Protein AF-A0A7K3TH47-F1 (afdb_monomer)

Structure (mmCIF, N/CA/C/O backbone):
data_AF-A0A7K3TH47-F1
#
_entry.id   AF-A0A7K3TH47-F1
#
loop_
_atom_site.group_PDB
_atom_site.id
_atom_site.type_symbol
_atom_site.label_atom_id
_atom_site.label_alt_id
_atom_site.label_comp_id
_atom_site.label_asym_id
_atom_site.label_entity_id
_atom_site.label_seq_id
_atom_site.pdbx_PDB_ins_code
_atom_site.Cartn_x
_atom_site.Cartn_y
_atom_site.Cartn_z
_atom_site.occupancy
_atom_site.B_iso_or_equiv
_atom_site.auth_seq_id
_atom_site.auth_comp_id
_atom_site.auth_asym_id
_atom_site.auth_atom_id
_atom_site.pdbx_PDB_model_num
ATOM 1 N N . MET A 1 1 ? -25.458 27.029 40.072 1.00 58.88 1 MET A N 1
ATOM 2 C CA . MET A 1 1 ? -24.894 27.698 38.871 1.00 58.88 1 MET A CA 1
ATOM 3 C C . MET A 1 1 ? -23.613 27.036 38.347 1.00 58.88 1 MET A C 1
ATOM 5 O O . MET A 1 1 ? -23.331 27.176 37.167 1.00 58.88 1 MET A O 1
ATOM 9 N N . ASN A 1 2 ? -22.856 26.289 39.167 1.00 59.25 2 ASN A N 1
ATOM 10 C CA . ASN A 1 2 ? -21.628 25.610 38.722 1.00 59.25 2 ASN A CA 1
ATOM 11 C C . ASN A 1 2 ? -21.894 24.290 37.951 1.00 59.25 2 ASN A C 1
ATOM 13 O O . ASN A 1 2 ? -21.156 23.951 37.027 1.00 59.25 2 ASN A O 1
ATOM 17 N N . ASP A 1 3 ? -22.991 23.586 38.259 1.00 60.75 3 ASP A N 1
ATOM 18 C CA . ASP A 1 3 ? -23.317 22.292 37.628 1.00 60.75 3 ASP A CA 1
ATOM 19 C C . ASP A 1 3 ? -23.895 22.418 36.211 1.00 60.75 3 ASP A C 1
ATOM 21 O O . ASP A 1 3 ? -23.586 21.613 35.330 1.00 60.75 3 ASP A O 1
ATOM 25 N N . THR A 1 4 ? -24.647 23.485 35.934 1.00 61.16 4 THR A N 1
ATOM 26 C CA . THR A 1 4 ? -25.167 23.777 34.588 1.00 61.16 4 THR A CA 1
ATOM 27 C C . THR A 1 4 ? -24.052 24.148 33.604 1.00 61.16 4 THR A C 1
ATOM 29 O O . THR A 1 4 ? -24.115 23.788 32.428 1.00 61.16 4 THR A O 1
ATOM 32 N N . ILE A 1 5 ? -22.981 24.795 34.080 1.00 63.03 5 ILE A N 1
ATOM 33 C CA . ILE A 1 5 ? -21.808 25.146 33.263 1.00 63.03 5 ILE A CA 1
ATOM 34 C C . ILE A 1 5 ? -20.956 23.903 32.954 1.00 63.03 5 ILE A C 1
ATOM 36 O O . ILE A 1 5 ? -20.474 23.759 31.827 1.00 63.03 5 ILE A O 1
ATOM 40 N N . LYS A 1 6 ? -20.801 22.976 33.913 1.00 65.56 6 LYS A N 1
ATOM 41 C CA . LYS A 1 6 ? -20.111 21.693 33.683 1.00 65.56 6 LYS A CA 1
ATOM 42 C C . LYS A 1 6 ? -20.850 20.823 32.666 1.00 65.56 6 LYS A C 1
ATOM 44 O O . LYS A 1 6 ? -20.218 20.339 31.727 1.00 65.56 6 LYS A O 1
ATOM 49 N N . SER A 1 7 ? -22.172 20.699 32.797 1.00 65.50 7 SER A N 1
ATOM 50 C CA . SER A 1 7 ? -22.998 19.898 31.882 1.00 65.50 7 SER A CA 1
ATOM 51 C C . SER A 1 7 ? -22.892 20.383 30.424 1.00 65.50 7 SER A C 1
ATOM 53 O O . SER A 1 7 ? -22.546 19.615 29.522 1.00 65.50 7 SER A O 1
ATOM 55 N N . GLY A 1 8 ? -23.006 21.697 30.188 1.00 69.50 8 GLY A N 1
ATOM 56 C CA . GLY A 1 8 ? -22.902 22.270 28.838 1.00 69.50 8 GLY A CA 1
ATOM 57 C C . GLY A 1 8 ? -21.507 22.193 28.191 1.00 69.50 8 GLY A C 1
ATOM 58 O O . GLY A 1 8 ? -21.373 22.386 26.975 1.00 69.50 8 GLY A O 1
ATOM 59 N N . LYS A 1 9 ? -20.445 21.936 28.969 1.00 71.38 9 LYS A N 1
ATOM 60 C CA . LYS A 1 9 ? -19.079 21.732 28.451 1.00 71.38 9 LYS A CA 1
ATOM 61 C C . LYS A 1 9 ? -18.863 20.276 28.021 1.00 71.38 9 LYS A C 1
ATOM 63 O O . LYS A 1 9 ? -18.251 20.038 26.980 1.00 71.38 9 LYS A O 1
ATOM 68 N N . ILE A 1 10 ? -19.434 19.327 28.765 1.00 71.50 10 ILE A N 1
ATOM 69 C CA . ILE A 1 10 ? -19.375 17.887 28.474 1.00 71.50 10 ILE A CA 1
ATOM 70 C C . ILE A 1 10 ? -20.185 17.556 27.211 1.00 71.50 10 ILE A C 1
ATOM 72 O O . ILE A 1 10 ? -19.671 16.894 26.308 1.00 71.50 10 ILE A O 1
ATOM 76 N N . GLU A 1 11 ? -21.395 18.104 27.068 1.00 75.19 11 GLU A N 1
ATOM 77 C CA . GLU A 1 11 ? -22.209 17.894 25.861 1.00 75.19 11 GLU A CA 1
ATOM 78 C C . GLU A 1 11 ? -21.563 18.457 24.589 1.00 75.19 11 GLU A C 1
ATOM 80 O O . GLU A 1 11 ? -21.652 17.853 23.516 1.00 75.19 11 GLU A O 1
ATOM 85 N N . ARG A 1 12 ? -20.889 19.612 24.688 1.00 75.81 12 ARG A N 1
ATOM 86 C CA . ARG A 1 12 ? -20.124 20.175 23.564 1.00 75.81 12 ARG A CA 1
ATOM 87 C C . ARG A 1 12 ? -18.942 19.286 23.185 1.00 75.81 12 ARG A C 1
ATOM 89 O O . ARG A 1 12 ? -18.717 19.069 21.995 1.00 75.81 12 ARG A O 1
ATOM 96 N N . GLY A 1 13 ? -18.236 18.734 24.174 1.00 76.12 13 GLY A N 1
ATOM 97 C CA . GLY A 1 13 ? -17.167 17.757 23.955 1.00 76.12 13 GLY A CA 1
ATOM 98 C C . GLY A 1 13 ? -17.658 16.521 23.198 1.00 76.12 13 GLY A C 1
ATOM 99 O O . GLY A 1 13 ? -17.094 16.172 22.160 1.00 76.12 13 GLY A O 1
ATOM 100 N N . LYS A 1 14 ? -18.772 15.924 23.643 1.00 78.25 14 LYS A N 1
ATOM 101 C CA . LYS A 1 14 ? -19.379 14.742 23.005 1.00 78.25 14 LYS A CA 1
ATOM 102 C C . LYS A 1 14 ? -19.803 15.015 21.556 1.00 78.25 14 LYS A C 1
ATOM 104 O O . LYS A 1 14 ? -19.531 14.208 20.664 1.00 78.25 14 LYS A O 1
ATOM 109 N N . ARG A 1 15 ? -20.395 16.187 21.288 1.00 79.50 15 ARG A N 1
ATOM 110 C CA . ARG A 1 15 ? -20.789 16.610 19.929 1.00 79.50 15 ARG A CA 1
ATOM 111 C C . ARG A 1 15 ? -19.588 16.761 18.996 1.00 79.50 15 ARG A C 1
ATOM 113 O O . ARG A 1 15 ? -19.633 16.290 17.861 1.00 79.50 15 ARG A O 1
ATOM 120 N N . ASN A 1 16 ? -18.517 17.394 19.472 1.00 83.88 16 ASN A N 1
ATOM 121 C CA . ASN A 1 16 ? -17.301 17.586 18.683 1.00 83.88 16 ASN A CA 1
ATOM 122 C C . ASN A 1 16 ? -16.611 16.252 18.379 1.00 83.88 16 ASN A C 1
ATOM 124 O O . ASN A 1 16 ? -16.193 16.027 17.246 1.00 83.88 16 ASN A O 1
ATOM 128 N N . PHE A 1 17 ? -16.557 15.345 19.355 1.00 80.38 17 PHE A N 1
ATOM 129 C CA . PHE A 1 17 ? -15.959 14.024 19.177 1.00 80.38 17 PHE A CA 1
ATOM 130 C C . PHE A 1 17 ? -16.756 13.150 18.195 1.00 80.38 17 PHE A C 1
ATOM 132 O O . PHE A 1 17 ? -16.174 12.510 17.324 1.00 80.38 17 PHE A O 1
ATOM 139 N N . THR A 1 18 ? -18.089 13.217 18.243 1.00 82.06 18 THR A N 1
ATOM 140 C CA . THR A 1 18 ? -18.967 12.532 17.276 1.00 82.06 18 THR A CA 1
ATOM 141 C C . THR A 1 18 ? -18.753 13.052 15.851 1.00 82.06 18 THR A C 1
ATOM 143 O O . THR A 1 18 ? -18.649 12.272 14.905 1.00 82.06 18 THR A O 1
ATOM 146 N N . ARG A 1 19 ? -18.617 14.377 15.681 1.00 83.38 19 ARG A N 1
ATOM 147 C CA . ARG A 1 19 ? -18.294 14.981 14.377 1.00 83.38 19 ARG A CA 1
ATOM 148 C C . ARG A 1 19 ? -16.931 14.529 13.862 1.00 83.38 19 ARG A C 1
ATOM 150 O O . ARG A 1 19 ? -16.823 14.154 12.699 1.00 83.38 19 ARG A O 1
ATOM 157 N N . LEU A 1 20 ? -15.913 14.531 14.724 1.00 84.31 20 LEU A N 1
ATOM 158 C CA . LEU A 1 20 ? -14.571 14.069 14.373 1.00 84.31 20 LEU A CA 1
ATOM 159 C C . LEU A 1 20 ? -14.593 12.598 13.930 1.00 84.31 20 LEU A C 1
ATOM 161 O O . LEU A 1 20 ? -14.034 12.258 12.890 1.00 84.31 20 LEU A O 1
ATOM 165 N N . ASN A 1 21 ? -15.299 11.742 14.670 1.00 83.81 21 ASN A N 1
ATOM 166 C CA . ASN A 1 21 ? -15.446 10.328 14.339 1.00 83.81 21 ASN A CA 1
ATOM 167 C C . ASN A 1 21 ? -16.158 10.120 12.989 1.00 83.81 21 ASN A C 1
ATOM 169 O O . ASN A 1 21 ? -15.728 9.301 12.176 1.00 83.81 21 ASN A O 1
ATOM 173 N N . GLY A 1 22 ? -17.193 10.918 12.707 1.00 80.62 22 GLY A N 1
ATOM 174 C CA . GLY A 1 22 ? -17.865 10.934 11.406 1.00 80.62 22 GLY A CA 1
ATOM 175 C C . GLY A 1 22 ? -16.928 11.317 10.255 1.00 80.62 22 GLY A C 1
ATOM 176 O O . GLY A 1 22 ? -16.931 10.654 9.219 1.00 80.62 22 GLY A O 1
ATOM 177 N N . ILE A 1 23 ? -16.077 12.330 10.445 1.00 85.94 23 ILE A N 1
ATOM 178 C CA . ILE A 1 23 ? -15.075 12.740 9.445 1.00 85.94 23 ILE A CA 1
ATOM 179 C C . ILE A 1 23 ? -14.069 11.611 9.194 1.00 85.94 23 ILE A C 1
ATOM 181 O O . ILE A 1 23 ? -13.818 11.263 8.042 1.00 85.94 23 ILE A O 1
ATOM 185 N N . VAL A 1 24 ? -13.531 10.994 10.252 1.00 84.38 24 VAL A N 1
ATOM 186 C CA . VAL A 1 24 ? -12.588 9.865 10.139 1.00 84.38 24 VAL A CA 1
ATOM 187 C C . VAL A 1 24 ? -13.232 8.678 9.416 1.00 84.38 24 VAL A C 1
ATOM 189 O O . VAL A 1 24 ? -12.597 8.024 8.583 1.00 84.38 24 VAL A O 1
ATOM 192 N N . HIS A 1 25 ? -14.508 8.407 9.689 1.00 82.62 25 HIS A N 1
ATOM 193 C CA . HIS A 1 25 ? -15.256 7.367 8.996 1.00 82.62 25 HIS A CA 1
ATOM 194 C C . HIS A 1 25 ? -15.350 7.637 7.487 1.00 82.62 25 HIS A C 1
ATOM 196 O O . HIS A 1 25 ? -14.971 6.777 6.695 1.00 82.62 25 HIS A O 1
ATOM 202 N N . TRP A 1 26 ? -15.781 8.831 7.076 1.00 85.81 26 TRP A N 1
ATOM 203 C CA . TRP A 1 26 ? -15.887 9.175 5.654 1.00 85.81 26 TRP A CA 1
ATOM 204 C C . TRP A 1 26 ? -14.531 9.224 4.950 1.00 85.81 26 TRP A C 1
ATOM 206 O O . TRP A 1 26 ? -14.394 8.688 3.850 1.00 85.81 26 TRP A O 1
ATOM 216 N N . ALA A 1 27 ? -13.511 9.788 5.601 1.00 83.06 27 ALA A N 1
ATOM 217 C CA . ALA A 1 27 ? -12.155 9.825 5.066 1.00 83.06 27 ALA A CA 1
ATOM 218 C C . ALA A 1 27 ? -11.610 8.410 4.817 1.00 83.06 27 ALA A C 1
ATOM 220 O O . ALA A 1 27 ? -11.083 8.130 3.743 1.00 83.06 27 ALA A O 1
ATOM 221 N N . SER A 1 28 ? -11.792 7.486 5.765 1.00 79.38 28 SER A N 1
ATOM 222 C CA . SER A 1 28 ? -11.334 6.099 5.599 1.00 79.38 28 SER A CA 1
ATOM 223 C C . SER A 1 28 ? -12.093 5.334 4.509 1.00 79.38 28 SER A C 1
ATOM 225 O O . SER A 1 28 ? -11.484 4.517 3.825 1.00 79.38 28 SER A O 1
ATOM 227 N N . VAL A 1 29 ? -13.385 5.612 4.283 1.00 80.94 29 VAL A N 1
ATOM 228 C CA . VAL A 1 29 ? -14.134 5.059 3.134 1.00 80.94 29 VAL A CA 1
ATOM 229 C C . VAL A 1 29 ? -13.544 5.547 1.812 1.00 80.94 29 VAL A C 1
ATOM 231 O O . VAL A 1 29 ? -13.318 4.742 0.910 1.00 80.94 29 VAL A O 1
ATOM 234 N N . LEU A 1 30 ? -13.288 6.852 1.708 1.00 83.69 30 LEU A N 1
ATOM 235 C CA . LEU A 1 30 ? -12.762 7.461 0.491 1.00 83.69 30 LEU A CA 1
ATOM 236 C C . LEU A 1 30 ? -11.355 6.942 0.171 1.00 83.69 30 LEU A C 1
ATOM 238 O O . LEU A 1 30 ? -11.105 6.522 -0.956 1.00 83.69 30 LEU A O 1
ATOM 242 N N . ILE A 1 31 ? -10.467 6.886 1.167 1.00 77.81 31 ILE A N 1
ATOM 243 C CA . ILE A 1 31 ? -9.107 6.357 0.989 1.00 77.81 31 ILE A CA 1
ATOM 244 C C . ILE A 1 31 ? -9.147 4.872 0.611 1.00 77.81 31 ILE A C 1
ATOM 246 O O . ILE A 1 31 ? -8.433 4.457 -0.296 1.00 77.81 31 ILE A O 1
ATOM 250 N N . GLU A 1 32 ? -10.004 4.068 1.245 1.00 82.12 32 GLU A N 1
ATOM 251 C CA . GLU A 1 32 ? -10.143 2.654 0.888 1.00 82.12 32 GLU A CA 1
ATOM 252 C C . GLU A 1 32 ? -10.597 2.467 -0.566 1.00 82.12 32 GLU A C 1
ATOM 254 O O . GLU A 1 32 ? -10.030 1.636 -1.275 1.00 82.12 32 GLU A O 1
ATOM 259 N N . ALA A 1 33 ? -11.579 3.248 -1.028 1.00 80.00 33 ALA A N 1
ATOM 260 C CA . ALA A 1 33 ? -12.038 3.200 -2.415 1.00 80.00 33 ALA A CA 1
ATOM 261 C C . ALA A 1 33 ? -10.911 3.562 -3.394 1.00 80.00 33 ALA A C 1
ATOM 263 O O . ALA A 1 33 ? -10.698 2.848 -4.373 1.00 80.00 33 ALA A O 1
ATOM 264 N N . VAL A 1 34 ? -10.141 4.614 -3.097 1.00 79.00 34 VAL A N 1
ATOM 265 C CA . VAL A 1 34 ? -8.974 5.015 -3.898 1.00 79.00 34 VAL A CA 1
ATOM 266 C C . VAL A 1 34 ? -7.920 3.904 -3.940 1.00 79.00 34 VAL A C 1
ATOM 268 O O . VAL A 1 34 ? -7.410 3.593 -5.017 1.00 79.00 34 VAL A O 1
ATOM 271 N N . CYS A 1 35 ? -7.632 3.245 -2.812 1.00 76.00 35 CYS A N 1
ATOM 272 C CA . CYS A 1 35 ? -6.698 2.116 -2.770 1.00 76.00 35 CYS A CA 1
ATOM 273 C C . CYS A 1 35 ? -7.170 0.934 -3.630 1.00 76.00 35 CYS A C 1
ATOM 275 O O . CYS A 1 35 ? -6.360 0.346 -4.344 1.00 76.00 35 CYS A O 1
ATOM 277 N N . TRP A 1 36 ? -8.465 0.597 -3.607 1.00 81.00 36 TRP A N 1
ATOM 278 C CA . TRP A 1 36 ? -9.015 -0.469 -4.452 1.00 81.00 36 TRP A CA 1
ATOM 279 C C . TRP A 1 36 ? -8.967 -0.125 -5.938 1.00 81.00 36 TRP A C 1
ATOM 281 O O . TRP A 1 36 ? -8.582 -0.974 -6.740 1.00 81.00 36 TRP A O 1
ATOM 291 N N . ILE A 1 37 ? -9.313 1.112 -6.303 1.00 79.94 37 ILE A N 1
ATOM 292 C CA . ILE A 1 37 ? -9.228 1.591 -7.688 1.00 79.94 37 ILE A CA 1
ATOM 293 C C . ILE A 1 37 ? -7.782 1.506 -8.178 1.00 79.94 37 ILE A C 1
ATOM 295 O O . ILE A 1 37 ? -7.526 0.944 -9.240 1.00 79.94 37 ILE A O 1
ATOM 299 N N . GLY A 1 38 ? -6.823 1.994 -7.389 1.00 71.56 38 GLY A N 1
ATOM 300 C CA . GLY A 1 38 ? -5.412 1.919 -7.755 1.00 71.56 38 GLY A CA 1
ATOM 301 C C . GLY A 1 38 ? -4.897 0.478 -7.855 1.00 71.56 38 GLY A C 1
ATOM 302 O O . GLY A 1 38 ? -4.205 0.152 -8.813 1.00 71.56 38 GLY A O 1
ATOM 303 N N . ALA A 1 39 ? -5.296 -0.418 -6.944 1.00 74.38 39 ALA A N 1
ATOM 304 C CA . ALA A 1 39 ? -4.946 -1.837 -7.034 1.00 74.38 39 ALA A CA 1
ATOM 305 C C . ALA A 1 39 ? -5.514 -2.497 -8.305 1.00 74.38 39 ALA A C 1
ATOM 307 O O . ALA A 1 39 ? -4.810 -3.263 -8.964 1.00 74.38 39 ALA A O 1
ATOM 308 N N . ALA A 1 40 ? -6.757 -2.174 -8.680 1.00 75.31 40 ALA A N 1
ATOM 309 C CA . ALA A 1 40 ? -7.376 -2.667 -9.908 1.00 75.31 40 ALA A CA 1
ATOM 310 C C . ALA A 1 40 ? -6.649 -2.150 -11.159 1.00 75.31 40 ALA A C 1
ATOM 312 O O . ALA A 1 40 ? -6.366 -2.933 -12.063 1.00 75.31 40 ALA A O 1
ATOM 313 N N . LEU A 1 41 ? -6.283 -0.864 -11.190 1.00 76.25 41 LEU A N 1
ATOM 314 C CA . LEU A 1 41 ? -5.500 -0.280 -12.282 1.00 76.25 41 LEU A CA 1
ATOM 315 C C . LEU A 1 41 ? -4.128 -0.957 -12.419 1.00 76.25 41 LEU A C 1
ATOM 317 O O . LEU A 1 41 ? -3.756 -1.352 -13.523 1.00 76.25 41 LEU A O 1
ATOM 321 N N . CYS A 1 42 ? -3.413 -1.176 -11.311 1.00 73.38 42 CYS A N 1
ATOM 322 C CA . CYS A 1 42 ? -2.145 -1.910 -11.320 1.00 73.38 42 CYS A CA 1
ATOM 323 C C . CYS A 1 42 ? -2.314 -3.364 -11.794 1.00 73.38 42 CYS A C 1
ATOM 325 O O . CYS A 1 42 ? -1.459 -3.872 -12.515 1.00 73.38 42 CYS A O 1
ATOM 327 N N . ALA A 1 43 ? -3.410 -4.038 -11.432 1.00 73.56 43 ALA A N 1
ATOM 328 C CA . ALA A 1 43 ? -3.688 -5.403 -11.881 1.00 73.56 43 ALA A CA 1
ATOM 329 C C . ALA A 1 43 ? -4.006 -5.475 -13.385 1.00 73.56 43 ALA A C 1
ATOM 331 O O . ALA A 1 43 ? -3.486 -6.348 -14.078 1.00 73.56 43 ALA A O 1
ATOM 332 N N . VAL A 1 44 ? -4.813 -4.542 -13.906 1.00 74.50 44 VAL A N 1
ATOM 333 C CA . VAL A 1 44 ? -5.086 -4.419 -15.351 1.00 74.50 44 VAL A CA 1
ATOM 334 C C . VAL A 1 44 ? -3.787 -4.185 -16.109 1.00 74.50 44 VAL A C 1
ATOM 336 O O . VAL A 1 44 ? -3.513 -4.842 -17.108 1.00 74.50 44 VAL A O 1
ATOM 339 N N . MET A 1 45 ? -2.951 -3.289 -15.602 1.00 68.50 45 MET A N 1
ATOM 340 C CA . MET A 1 45 ? -1.653 -2.994 -16.184 1.00 68.50 45 MET A CA 1
ATOM 341 C C . MET A 1 45 ? -0.713 -4.211 -16.161 1.00 68.50 45 MET A C 1
ATOM 343 O O . MET A 1 45 ? -0.077 -4.507 -17.171 1.00 68.50 45 MET A O 1
ATOM 347 N N . LEU A 1 46 ? -0.662 -4.964 -15.056 1.00 73.06 46 LEU A N 1
ATOM 348 C CA . LEU A 1 46 ? 0.086 -6.221 -14.983 1.00 73.06 46 LEU A CA 1
ATOM 349 C C . LEU A 1 46 ? -0.403 -7.219 -16.042 1.00 73.06 46 LEU A C 1
ATOM 351 O O . LEU A 1 46 ? 0.410 -7.827 -16.735 1.00 73.06 46 LEU A O 1
ATOM 355 N N . ALA A 1 47 ? -1.721 -7.345 -16.218 1.00 71.12 47 ALA A N 1
ATOM 356 C CA . ALA A 1 47 ? -2.298 -8.199 -17.250 1.00 71.12 47 ALA A CA 1
ATOM 357 C C . ALA A 1 47 ? -1.887 -7.747 -18.661 1.00 71.12 47 ALA A C 1
ATOM 359 O O . ALA A 1 47 ? -1.495 -8.587 -19.468 1.00 71.12 47 ALA A O 1
ATOM 360 N N . LEU A 1 48 ? -1.902 -6.439 -18.945 1.00 71.50 48 LEU A N 1
ATOM 361 C CA . LEU A 1 48 ? -1.447 -5.889 -20.227 1.00 71.50 48 LEU A CA 1
ATOM 362 C C . LEU A 1 48 ? 0.032 -6.195 -20.493 1.00 71.50 48 LEU A C 1
ATOM 364 O O . LEU A 1 48 ? 0.369 -6.598 -21.603 1.00 71.50 48 LEU A O 1
ATOM 368 N N . ILE A 1 49 ? 0.903 -6.070 -19.487 1.00 66.19 49 ILE A N 1
ATOM 369 C CA . ILE A 1 49 ? 2.334 -6.392 -19.616 1.00 66.19 49 ILE A CA 1
ATOM 370 C C . ILE A 1 49 ? 2.538 -7.881 -19.899 1.00 66.19 49 ILE A C 1
ATOM 372 O O . ILE A 1 49 ? 3.293 -8.235 -20.803 1.00 66.19 49 ILE A O 1
ATOM 376 N N . VAL A 1 50 ? 1.848 -8.760 -19.168 1.00 68.56 50 VAL A N 1
ATOM 377 C CA . VAL A 1 50 ? 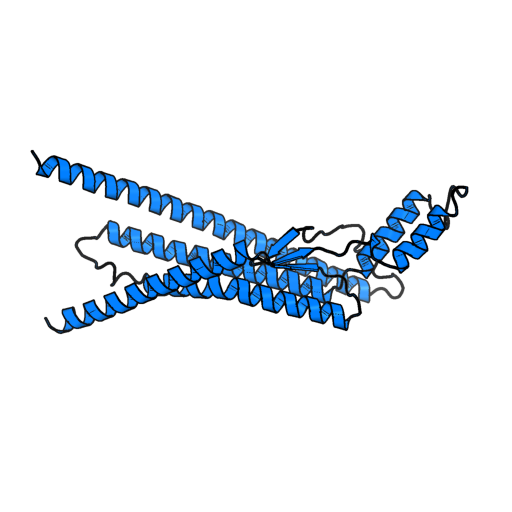1.936 -10.214 -19.376 1.00 68.56 50 VAL A CA 1
ATOM 378 C C . VAL A 1 50 ? 1.414 -10.603 -20.764 1.00 68.56 50 VAL A C 1
ATOM 380 O O . VAL A 1 50 ? 2.050 -11.396 -21.457 1.00 68.56 50 VAL A O 1
ATOM 383 N N . MET A 1 51 ? 0.298 -10.014 -21.207 1.00 68.19 51 MET A N 1
ATOM 384 C CA . MET A 1 51 ? -0.260 -10.250 -22.545 1.00 68.19 51 MET A CA 1
ATOM 385 C C . MET A 1 51 ? 0.674 -9.746 -23.654 1.00 68.19 51 MET A C 1
ATOM 387 O O . MET A 1 51 ? 0.876 -10.445 -24.646 1.00 68.19 51 MET A O 1
ATOM 391 N N . ALA A 1 52 ? 1.272 -8.564 -23.482 1.00 63.12 52 ALA A N 1
ATOM 392 C CA . ALA A 1 52 ? 2.215 -7.991 -24.439 1.00 63.12 52 ALA A CA 1
ATOM 393 C C . ALA A 1 52 ? 3.522 -8.800 -24.521 1.00 63.12 52 ALA A C 1
ATOM 395 O O . ALA A 1 52 ? 4.018 -9.049 -25.619 1.00 63.12 52 ALA A O 1
ATOM 396 N N . GLY A 1 53 ? 4.043 -9.279 -23.384 1.00 53.62 53 GLY A N 1
ATOM 397 C CA . GLY A 1 53 ? 5.199 -10.180 -23.340 1.00 53.62 53 GLY A CA 1
ATOM 398 C C . GLY A 1 53 ? 4.923 -11.524 -24.022 1.00 53.62 53 GLY A C 1
ATOM 399 O O . GLY A 1 53 ? 5.718 -11.977 -24.840 1.00 53.62 53 GLY A O 1
ATOM 400 N N . GLY A 1 54 ? 3.746 -12.112 -23.784 1.00 44.81 54 GLY A N 1
ATOM 401 C CA . GLY A 1 54 ? 3.318 -13.347 -24.453 1.00 44.81 54 GLY A CA 1
ATOM 402 C C . GLY A 1 54 ? 3.070 -13.200 -25.962 1.00 44.81 54 GLY A C 1
ATOM 403 O O . GLY A 1 54 ? 3.103 -14.194 -26.688 1.00 44.81 54 GLY A O 1
ATOM 404 N N . ALA A 1 55 ? 2.831 -11.981 -26.454 1.00 38.03 55 ALA A N 1
ATOM 405 C CA . ALA A 1 55 ? 2.740 -11.691 -27.884 1.00 38.03 55 ALA A CA 1
ATOM 406 C C . ALA A 1 55 ? 4.124 -11.534 -28.543 1.00 38.03 55 ALA A C 1
ATOM 408 O O . ALA A 1 55 ? 4.287 -11.921 -29.700 1.00 38.03 55 ALA A O 1
ATOM 409 N N . ALA A 1 56 ? 5.122 -11.024 -27.812 1.00 37.78 56 ALA A N 1
ATOM 410 C CA . ALA A 1 56 ? 6.487 -10.840 -28.308 1.00 37.78 56 ALA A CA 1
ATOM 411 C C . ALA A 1 56 ? 7.226 -12.174 -28.536 1.00 37.78 56 ALA A C 1
ATOM 413 O O . ALA A 1 56 ? 7.885 -12.332 -29.561 1.00 37.78 56 ALA A O 1
ATOM 414 N N . ASP A 1 57 ? 7.039 -13.169 -27.662 1.00 35.91 57 ASP A N 1
ATOM 415 C CA . ASP A 1 57 ? 7.645 -14.505 -27.828 1.00 35.91 57 ASP A CA 1
ATOM 416 C C . ASP A 1 57 ? 7.044 -15.320 -28.993 1.00 35.91 57 ASP A C 1
ATOM 418 O O . ASP A 1 57 ? 7.603 -16.336 -29.405 1.00 35.91 57 ASP A O 1
ATOM 422 N N . ARG A 1 58 ? 5.912 -14.884 -29.566 1.00 34.09 58 ARG A N 1
ATOM 423 C CA . ARG A 1 58 ? 5.238 -15.569 -30.685 1.00 34.09 58 ARG A CA 1
ATOM 424 C C . ARG A 1 58 ? 5.643 -15.057 -32.071 1.00 34.09 58 ARG A C 1
ATOM 426 O O . ARG A 1 58 ? 5.147 -15.586 -33.063 1.00 34.09 58 ARG A O 1
ATOM 433 N N . MET A 1 59 ? 6.536 -14.068 -32.167 1.00 32.09 59 MET A N 1
ATOM 434 C CA . MET A 1 59 ? 7.044 -13.553 -33.445 1.00 32.09 59 MET A CA 1
ATOM 435 C C . MET A 1 59 ? 8.568 -13.733 -33.541 1.00 32.09 59 MET A C 1
ATOM 437 O O . MET A 1 59 ? 9.318 -12.900 -33.025 1.00 32.09 59 MET A O 1
ATOM 441 N N . PRO A 1 60 ? 9.067 -14.789 -34.213 1.00 30.92 60 PRO A N 1
ATOM 442 C CA . PRO A 1 60 ? 10.499 -14.954 -34.423 1.00 30.92 60 PRO A CA 1
ATOM 443 C C . PRO A 1 60 ? 11.001 -13.832 -35.343 1.00 30.92 60 PRO A C 1
ATOM 445 O O . PRO A 1 60 ? 10.622 -13.757 -36.508 1.00 30.92 60 PRO A O 1
ATOM 448 N N . GLY A 1 61 ? 11.841 -12.939 -34.813 1.00 37.34 61 GLY A N 1
ATOM 449 C CA . GLY A 1 61 ? 12.547 -11.916 -35.598 1.00 37.34 61 GLY A CA 1
ATOM 450 C C . GLY A 1 61 ? 12.162 -10.458 -35.333 1.00 37.34 61 GLY A C 1
ATOM 451 O O . GLY A 1 61 ? 12.789 -9.567 -35.903 1.00 37.34 61 GLY A O 1
ATOM 452 N N . VAL A 1 62 ? 11.201 -10.174 -34.448 1.00 36.78 62 VAL A N 1
ATOM 453 C CA . VAL A 1 62 ? 10.886 -8.792 -34.048 1.00 36.78 62 VAL A CA 1
ATOM 454 C C . VAL A 1 62 ? 11.472 -8.548 -32.664 1.00 36.78 62 VAL A C 1
ATOM 456 O O . VAL A 1 62 ? 10.936 -8.999 -31.658 1.00 36.78 62 VAL A O 1
ATOM 459 N N . GLY A 1 63 ? 12.620 -7.870 -32.615 1.00 35.44 63 GLY A N 1
ATOM 460 C CA . GLY A 1 63 ? 13.280 -7.531 -31.357 1.00 35.44 63 GLY A CA 1
ATOM 461 C C . GLY A 1 63 ? 12.316 -6.859 -30.373 1.00 35.44 63 GLY A C 1
ATOM 462 O O . GLY A 1 63 ? 11.499 -6.024 -30.767 1.00 35.44 63 GLY A O 1
ATOM 463 N N . TYR A 1 64 ? 12.472 -7.196 -29.090 1.00 36.44 64 TYR A N 1
ATOM 464 C CA . TYR A 1 64 ? 11.713 -6.725 -27.919 1.00 36.44 64 TYR A CA 1
ATOM 465 C C . TYR A 1 64 ? 11.464 -5.195 -27.833 1.00 36.44 64 TYR A C 1
ATOM 467 O O . TYR A 1 64 ? 10.704 -4.745 -26.981 1.00 36.44 64 TYR A O 1
ATOM 475 N N . GLY A 1 65 ? 12.079 -4.376 -28.693 1.00 33.72 65 GLY A N 1
ATOM 476 C CA . GLY A 1 65 ? 12.047 -2.914 -28.637 1.00 33.72 65 GLY A CA 1
ATOM 477 C C . GLY A 1 65 ? 10.935 -2.202 -29.418 1.00 33.72 65 GLY A C 1
ATOM 478 O O . GLY A 1 65 ? 10.758 -1.010 -29.196 1.00 33.72 65 GLY A O 1
ATOM 479 N N . ARG A 1 66 ? 10.183 -2.850 -30.327 1.00 31.05 66 ARG A N 1
ATOM 480 C CA . ARG A 1 66 ? 9.299 -2.089 -31.249 1.00 31.05 66 ARG A CA 1
ATOM 481 C C . ARG A 1 66 ? 7.855 -1.883 -30.772 1.00 31.05 66 ARG A C 1
ATOM 483 O O . ARG A 1 66 ? 7.254 -0.881 -31.137 1.00 31.05 66 ARG A O 1
ATOM 490 N N . ALA A 1 67 ? 7.301 -2.780 -29.955 1.00 33.00 67 ALA A N 1
ATOM 491 C CA . ALA A 1 67 ? 5.903 -2.674 -29.502 1.00 33.00 67 ALA A CA 1
ATOM 492 C C . ALA A 1 67 ? 5.749 -2.168 -28.058 1.00 33.00 67 ALA A C 1
ATOM 494 O O . ALA A 1 67 ? 4.690 -1.665 -27.698 1.00 33.00 67 ALA A O 1
ATOM 495 N N . VAL A 1 68 ? 6.807 -2.245 -27.244 1.00 37.09 68 VAL A N 1
ATOM 496 C CA . VAL A 1 68 ? 6.794 -1.727 -25.863 1.00 37.09 68 VAL A CA 1
ATOM 497 C C . VAL A 1 68 ? 7.279 -0.266 -25.800 1.00 37.09 68 VAL A C 1
ATOM 499 O O . VAL A 1 68 ? 6.991 0.434 -24.841 1.00 37.09 68 VAL A O 1
ATOM 502 N N . GLY A 1 69 ? 7.959 0.228 -26.847 1.00 31.27 69 GLY A N 1
ATOM 503 C CA . GLY A 1 69 ? 8.569 1.567 -26.895 1.00 31.27 69 GLY A CA 1
ATOM 504 C C . GLY A 1 69 ? 7.638 2.738 -27.249 1.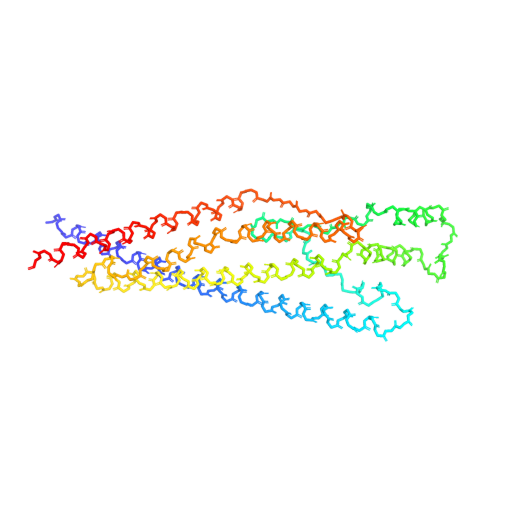00 31.27 69 GLY A C 1
ATOM 505 O O . GLY A 1 69 ? 8.072 3.884 -27.184 1.00 31.27 69 GLY A O 1
ATOM 506 N N . ALA A 1 70 ? 6.374 2.491 -27.615 1.00 27.62 70 ALA A N 1
ATOM 507 C CA . ALA A 1 70 ? 5.405 3.560 -27.910 1.00 27.62 70 ALA A CA 1
ATOM 508 C C . ALA A 1 70 ? 4.521 3.936 -26.706 1.00 27.62 70 ALA A C 1
ATOM 510 O O . ALA A 1 70 ? 3.872 4.979 -26.713 1.00 27.62 70 ALA A O 1
ATOM 511 N N . GLY A 1 71 ? 4.514 3.105 -25.663 1.00 26.64 71 GLY A N 1
ATOM 512 C CA . GLY A 1 71 ? 3.988 3.461 -24.355 1.00 26.64 71 GLY A CA 1
ATOM 513 C C . GLY A 1 71 ? 5.164 3.617 -23.412 1.00 26.64 71 GLY A C 1
ATOM 514 O O . GLY A 1 71 ? 5.571 2.640 -22.794 1.00 26.64 71 GLY A O 1
ATOM 515 N N . SER A 1 72 ? 5.723 4.824 -23.310 1.00 28.25 72 SER A N 1
ATOM 516 C CA . SER A 1 72 ? 6.634 5.174 -22.222 1.00 28.25 72 SER A CA 1
ATOM 517 C C . SER A 1 72 ? 5.872 5.013 -20.906 1.00 28.25 72 SER A C 1
ATOM 519 O O . SER A 1 72 ? 5.180 5.922 -20.447 1.00 28.25 72 SER A O 1
ATOM 521 N N . PHE A 1 73 ? 5.916 3.812 -20.343 1.00 35.56 73 PHE A N 1
ATOM 522 C CA . PHE A 1 73 ? 5.300 3.510 -19.072 1.00 35.56 73 PHE A CA 1
ATOM 523 C C . PHE A 1 73 ? 6.319 3.823 -17.985 1.00 35.56 73 PHE A C 1
ATOM 525 O O . PHE A 1 73 ? 7.181 3.012 -17.648 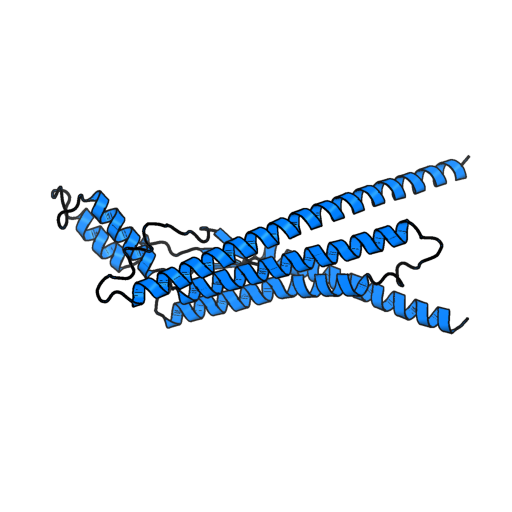1.00 35.56 73 PHE A O 1
ATOM 532 N N . SER A 1 74 ? 6.229 5.033 -17.446 1.00 31.05 74 SER A N 1
ATOM 533 C CA . SER A 1 74 ? 6.831 5.320 -16.160 1.00 31.05 74 SER A CA 1
ATOM 534 C C . SER A 1 74 ? 5.964 4.652 -15.087 1.00 31.05 74 SER A C 1
ATOM 536 O O . SER A 1 74 ? 4.895 5.160 -14.753 1.00 31.05 74 SER A O 1
ATOM 538 N N . VAL A 1 75 ? 6.449 3.566 -14.477 1.00 39.44 75 VAL A N 1
ATOM 539 C CA . VAL A 1 75 ? 6.460 3.581 -13.003 1.00 39.44 75 VAL A CA 1
ATOM 540 C C . VAL A 1 75 ? 7.192 4.879 -12.690 1.00 39.44 75 VAL A C 1
ATOM 542 O O . VAL A 1 75 ? 8.305 5.050 -13.193 1.00 39.44 75 VAL A O 1
ATOM 545 N N . GLY A 1 76 ? 6.513 5.851 -12.086 1.00 30.19 76 GLY A N 1
ATOM 546 C CA . GLY A 1 76 ? 6.983 7.228 -12.013 1.00 30.19 76 GLY A CA 1
ATOM 547 C C . GLY A 1 76 ? 8.458 7.276 -11.636 1.00 30.19 76 GLY A C 1
ATOM 548 O O . GLY A 1 76 ? 8.922 6.502 -10.796 1.00 30.19 76 GLY A O 1
ATOM 549 N N . VAL A 1 77 ? 9.203 8.182 -12.268 1.00 33.44 77 VAL A N 1
ATOM 550 C CA . VAL A 1 77 ? 10.498 8.644 -11.766 1.00 33.44 77 VAL A CA 1
ATOM 551 C C . VAL A 1 77 ? 10.223 9.212 -10.365 1.00 33.44 77 VAL A C 1
ATOM 553 O O . VAL A 1 77 ? 9.932 10.394 -10.230 1.00 33.44 77 VAL A O 1
ATOM 556 N N . GLY A 1 78 ? 10.168 8.352 -9.339 1.00 43.56 78 GLY A N 1
ATOM 557 C CA . GLY A 1 78 ? 9.692 8.720 -8.005 1.00 43.56 78 GLY A CA 1
ATOM 558 C C . GLY A 1 78 ? 8.509 7.944 -7.399 1.00 43.56 78 GLY A C 1
ATOM 559 O O . GLY A 1 78 ? 7.917 8.483 -6.468 1.00 43.56 78 GLY A O 1
ATOM 560 N N . ASP A 1 79 ? 8.142 6.730 -7.830 1.00 55.47 79 ASP A N 1
ATOM 561 C CA . ASP A 1 79 ? 7.050 6.007 -7.145 1.00 55.47 79 ASP A CA 1
ATOM 562 C C . ASP A 1 79 ? 7.517 5.412 -5.805 1.00 55.47 79 ASP A C 1
ATOM 564 O O . ASP A 1 79 ? 8.393 4.545 -5.753 1.00 55.47 79 ASP A O 1
ATOM 568 N N . THR A 1 80 ? 6.930 5.898 -4.704 1.00 57.12 80 THR A N 1
ATOM 569 C CA . THR A 1 80 ? 7.217 5.443 -3.337 1.00 57.12 80 THR A CA 1
ATOM 570 C C . THR A 1 80 ? 6.256 4.331 -2.910 1.00 57.12 80 THR A C 1
ATOM 572 O O . THR A 1 80 ? 5.069 4.573 -2.694 1.00 57.12 80 THR A O 1
ATOM 575 N N . VAL A 1 81 ? 6.774 3.121 -2.688 1.00 62.56 81 VAL A N 1
ATOM 576 C CA . VAL A 1 81 ? 6.024 1.967 -2.165 1.00 62.56 81 VAL A CA 1
ATOM 577 C C . VAL A 1 81 ? 6.514 1.636 -0.764 1.00 62.56 81 VAL A C 1
ATOM 579 O O . VAL A 1 81 ? 7.677 1.293 -0.573 1.00 62.56 81 VAL A O 1
ATOM 582 N N . GLY A 1 82 ? 5.655 1.775 0.249 1.00 59.28 82 GLY A N 1
ATOM 583 C CA . GLY A 1 82 ? 6.024 1.461 1.639 1.00 59.28 82 GLY A CA 1
ATOM 584 C C . GLY A 1 82 ? 7.245 2.236 2.161 1.00 59.28 82 GLY A C 1
ATOM 585 O O . GLY A 1 82 ? 7.933 1.755 3.056 1.00 59.28 82 GLY A O 1
ATOM 586 N N . GLY A 1 83 ? 7.526 3.412 1.587 1.00 59.41 83 GLY A N 1
ATOM 587 C CA . GLY A 1 83 ? 8.708 4.218 1.894 1.00 59.41 83 GLY A CA 1
ATOM 588 C C . GLY A 1 83 ? 9.950 3.896 1.059 1.00 59.41 83 GLY A C 1
ATOM 589 O O . GLY A 1 83 ? 11.017 4.398 1.381 1.00 59.41 83 GLY A O 1
ATOM 590 N N . PHE A 1 84 ? 9.849 3.105 -0.008 1.00 56.31 84 PHE A N 1
ATOM 591 C CA . PHE A 1 84 ? 10.938 2.874 -0.961 1.00 56.31 84 PHE A CA 1
ATOM 592 C C . PHE A 1 84 ? 10.601 3.519 -2.295 1.00 56.31 84 PHE A C 1
ATOM 594 O O . PHE A 1 84 ? 9.568 3.208 -2.878 1.00 56.31 84 PHE A O 1
ATOM 601 N N . THR A 1 85 ? 11.458 4.420 -2.763 1.00 62.59 85 THR A N 1
ATOM 602 C CA . THR A 1 85 ? 11.322 5.038 -4.080 1.00 62.59 85 THR A CA 1
ATOM 603 C C . THR A 1 85 ? 12.108 4.244 -5.105 1.00 62.59 85 THR A C 1
ATOM 605 O O . THR A 1 85 ? 13.301 3.995 -4.913 1.00 62.59 85 THR A O 1
ATOM 608 N N . PHE A 1 86 ? 11.446 3.894 -6.203 1.00 60.38 86 PHE A N 1
ATOM 609 C CA . PHE A 1 86 ? 12.069 3.232 -7.342 1.00 60.38 86 PHE A CA 1
ATOM 610 C C . PHE A 1 86 ? 12.254 4.240 -8.467 1.00 60.38 86 PHE A C 1
ATOM 612 O O . PHE A 1 86 ? 11.311 4.927 -8.858 1.00 60.38 86 PHE A O 1
ATOM 619 N N . ALA A 1 87 ? 13.475 4.333 -8.984 1.00 61.44 87 ALA A N 1
ATOM 620 C CA . ALA A 1 87 ? 13.759 5.098 -10.186 1.00 61.44 87 ALA A CA 1
ATOM 621 C C . ALA A 1 87 ? 14.257 4.157 -11.280 1.00 61.44 87 ALA A C 1
ATOM 623 O O . ALA A 1 87 ? 15.151 3.330 -11.059 1.00 61.44 87 ALA A O 1
ATOM 624 N N . LEU A 1 88 ? 13.663 4.307 -12.465 1.00 60.25 88 LEU A N 1
ATOM 625 C CA . LEU A 1 88 ? 14.213 3.729 -13.678 1.00 60.25 88 LEU A CA 1
ATOM 626 C C . LEU A 1 88 ? 15.610 4.316 -13.929 1.00 60.25 88 LEU A C 1
ATOM 628 O O . LEU A 1 88 ? 15.852 5.490 -13.629 1.00 60.25 88 LEU A O 1
ATOM 632 N N . PRO A 1 89 ? 16.527 3.512 -14.473 1.00 57.28 89 PRO A N 1
ATOM 633 C CA . PRO A 1 89 ? 17.842 3.997 -14.841 1.00 57.28 89 PRO A CA 1
ATOM 634 C C . PRO A 1 89 ? 17.814 5.107 -15.873 1.00 57.28 89 PRO A C 1
ATOM 636 O O . PRO A 1 89 ? 17.055 5.048 -16.838 1.00 57.28 89 PRO A O 1
ATOM 639 N N . ASP A 1 90 ? 18.726 6.061 -15.707 1.00 58.34 90 ASP A N 1
ATOM 640 C CA . ASP A 1 90 ? 19.017 7.039 -16.744 1.00 58.34 90 ASP A CA 1
ATOM 641 C C . ASP A 1 90 ? 19.593 6.312 -17.980 1.00 58.34 90 ASP A C 1
ATOM 643 O O . ASP A 1 90 ? 20.645 5.667 -17.868 1.00 58.34 90 ASP A O 1
ATOM 647 N N . PRO A 1 91 ? 18.945 6.392 -19.161 1.00 57.03 91 PRO A N 1
ATOM 648 C CA . PRO A 1 91 ? 19.466 5.794 -20.390 1.00 57.03 91 PRO A CA 1
ATOM 649 C C . PRO A 1 91 ? 20.851 6.341 -20.762 1.00 57.03 91 PRO A C 1
ATOM 651 O O . PRO A 1 91 ? 21.625 5.652 -21.424 1.00 57.03 91 PRO A O 1
ATOM 654 N N . SER A 1 92 ? 21.215 7.537 -20.283 1.00 58.03 92 SER A N 1
ATOM 655 C CA . SER A 1 92 ? 22.538 8.128 -20.497 1.00 58.03 92 SER A CA 1
ATOM 656 C C . SER A 1 92 ? 23.680 7.347 -19.830 1.00 58.03 92 SER A C 1
ATOM 658 O O . SER A 1 92 ? 24.843 7.554 -20.183 1.00 58.03 92 SER A O 1
ATOM 660 N N . ALA A 1 93 ? 23.386 6.456 -18.878 1.00 58.59 93 ALA A N 1
ATOM 661 C CA . ALA A 1 93 ? 24.372 5.611 -18.204 1.00 58.59 93 ALA A CA 1
ATOM 662 C C . ALA A 1 93 ? 24.718 4.330 -18.987 1.00 58.59 93 ALA A C 1
ATOM 664 O O . ALA A 1 93 ? 25.688 3.655 -18.642 1.00 58.59 93 ALA A O 1
ATOM 665 N N . ASP A 1 94 ? 23.967 3.996 -20.043 1.00 61.47 94 ASP A N 1
ATOM 666 C CA . ASP A 1 94 ? 24.225 2.818 -20.871 1.00 61.47 94 ASP A CA 1
ATOM 667 C C . ASP A 1 94 ? 25.430 3.060 -21.806 1.00 61.47 94 ASP A C 1
ATOM 669 O O . ASP A 1 94 ? 25.442 3.964 -22.646 1.00 61.47 94 ASP A O 1
ATOM 673 N N . ALA A 1 95 ? 26.474 2.238 -21.660 1.00 63.31 95 ALA A N 1
ATOM 674 C CA . ALA A 1 95 ? 27.691 2.313 -22.468 1.00 63.31 95 ALA A CA 1
ATOM 675 C C . ALA A 1 95 ? 27.417 2.096 -23.967 1.00 63.31 95 ALA A C 1
ATOM 677 O O . ALA A 1 95 ? 28.100 2.679 -24.811 1.00 63.31 95 ALA A O 1
ATOM 678 N N . GLN A 1 96 ? 26.403 1.294 -24.302 1.00 62.88 96 GLN A N 1
ATOM 679 C CA . GLN A 1 96 ? 26.010 1.030 -25.681 1.00 62.88 96 GLN A CA 1
ATOM 680 C C . GLN A 1 96 ? 25.170 2.177 -26.263 1.00 62.88 96 GLN A C 1
ATOM 682 O O . GLN A 1 96 ? 25.303 2.496 -27.442 1.00 62.88 96 GLN A O 1
ATOM 687 N N . TYR A 1 97 ? 24.370 2.852 -25.431 1.00 65.81 97 TYR A N 1
ATOM 688 C CA . TYR A 1 97 ? 23.711 4.108 -25.798 1.00 65.81 97 TYR A CA 1
ATOM 689 C C . TYR A 1 97 ? 24.745 5.203 -26.089 1.00 65.81 97 TYR A C 1
ATOM 691 O O . TYR A 1 97 ? 24.674 5.854 -27.128 1.00 65.81 97 TYR A O 1
ATOM 699 N N . ARG A 1 98 ? 25.763 5.359 -25.230 1.00 68.00 98 ARG A N 1
ATOM 700 C CA . ARG A 1 98 ? 26.839 6.351 -25.425 1.00 68.00 98 ARG A CA 1
ATOM 701 C C . ARG A 1 98 ? 27.650 6.114 -26.692 1.00 68.00 98 ARG A C 1
ATOM 703 O O . ARG A 1 98 ? 27.961 7.075 -27.387 1.00 68.00 98 ARG A 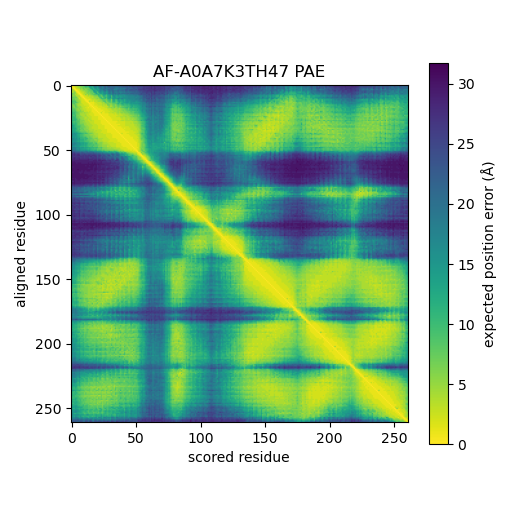O 1
ATOM 710 N N . SER A 1 99 ? 27.981 4.859 -26.999 1.00 68.19 99 SER A N 1
ATOM 711 C CA . SER A 1 99 ? 28.738 4.532 -28.211 1.00 68.19 99 SER A CA 1
ATOM 712 C C . SER A 1 99 ? 27.924 4.727 -29.489 1.00 68.19 99 SER A C 1
ATOM 714 O O . SER A 1 99 ? 28.490 5.065 -30.520 1.00 68.19 99 SER A O 1
ATOM 716 N N . GLN A 1 100 ? 26.601 4.558 -29.440 1.00 68.44 100 GLN A N 1
ATOM 717 C CA . GLN A 1 100 ? 25.729 4.854 -30.578 1.00 68.44 100 GLN A CA 1
ATOM 718 C C . GLN A 1 100 ? 25.456 6.354 -30.728 1.00 68.44 100 GLN A C 1
ATOM 720 O O . GLN A 1 100 ? 25.384 6.845 -31.852 1.00 68.44 100 GLN A O 1
ATOM 725 N N . LEU A 1 101 ? 25.341 7.088 -29.619 1.00 73.38 101 LEU A N 1
ATOM 726 C CA . LEU A 1 101 ? 25.142 8.536 -29.632 1.00 73.38 101 LEU A CA 1
ATOM 727 C C . LEU A 1 101 ? 26.384 9.272 -30.155 1.00 73.38 101 LEU A C 1
ATOM 729 O O . LEU A 1 101 ? 26.248 10.175 -30.975 1.00 73.38 101 LEU A O 1
ATOM 733 N N . SER A 1 102 ? 27.590 8.830 -29.779 1.00 73.25 102 SER A N 1
ATOM 734 C CA . SER A 1 102 ? 28.833 9.425 -30.286 1.00 73.25 102 SER A CA 1
ATOM 735 C C . SER A 1 102 ? 28.975 9.288 -31.806 1.00 73.25 102 SER A C 1
ATOM 737 O O . SER A 1 102 ? 29.462 10.206 -32.456 1.00 73.25 102 SER A O 1
ATOM 739 N N . VAL A 1 103 ? 28.489 8.194 -32.404 1.00 69.69 103 VAL A N 1
ATOM 740 C CA . VAL A 1 103 ? 28.468 8.011 -33.869 1.00 69.69 103 VAL A CA 1
ATOM 741 C C . VAL A 1 103 ? 27.562 9.040 -34.552 1.00 69.69 103 VAL A C 1
ATOM 743 O O . VAL A 1 103 ? 27.892 9.519 -35.636 1.00 69.69 103 VAL A O 1
ATOM 746 N N . VAL A 1 104 ? 26.446 9.406 -33.917 1.00 69.06 104 VAL A N 1
ATOM 747 C CA . VAL A 1 104 ? 25.540 10.450 -34.418 1.00 69.06 104 VAL A CA 1
ATOM 748 C C . VAL A 1 104 ? 26.183 11.830 -34.302 1.00 69.06 104 VAL A C 1
ATOM 750 O O . VAL A 1 104 ? 26.138 12.608 -35.249 1.00 69.06 104 VAL A O 1
ATOM 753 N N . ASP A 1 105 ? 26.822 12.121 -33.170 1.00 67.56 105 ASP A N 1
ATOM 754 C CA . ASP A 1 105 ? 27.444 13.426 -32.916 1.00 67.56 105 ASP A CA 1
ATOM 755 C C . ASP A 1 105 ? 28.691 13.669 -33.784 1.00 67.56 105 ASP A C 1
ATOM 757 O O . ASP A 1 105 ? 28.996 14.809 -34.134 1.00 67.56 105 ASP A O 1
ATOM 761 N N . CYS A 1 106 ? 29.388 12.605 -34.195 1.00 66.88 106 CYS A N 1
ATOM 762 C CA . CYS A 1 106 ? 30.531 12.679 -35.106 1.00 66.88 106 CYS A CA 1
ATOM 763 C C . CYS A 1 106 ? 30.148 12.746 -36.599 1.00 66.88 106 CYS A C 1
ATOM 765 O O . CYS A 1 106 ? 31.042 12.896 -37.432 1.00 66.88 106 CYS A O 1
ATOM 767 N N . SER A 1 107 ? 28.859 12.658 -36.959 1.00 61.31 107 SER A N 1
ATOM 768 C CA . SER A 1 107 ? 28.384 12.719 -38.353 1.00 61.31 107 SER A CA 1
ATOM 769 C C . SER A 1 107 ? 27.379 13.865 -38.589 1.00 61.31 107 SER A C 1
ATOM 771 O O . SER A 1 107 ? 26.224 13.625 -38.935 1.00 61.31 107 SER A O 1
ATOM 773 N N . PRO A 1 108 ? 27.791 15.139 -38.424 1.00 56.78 108 PRO A N 1
ATOM 774 C CA . PRO A 1 108 ? 26.890 16.292 -38.525 1.00 56.78 108 PRO A CA 1
ATOM 775 C C . PRO A 1 108 ? 26.456 16.642 -39.960 1.00 56.78 108 PRO A C 1
ATOM 777 O O . PRO A 1 108 ? 25.632 17.532 -40.140 1.00 56.78 108 PRO A O 1
ATOM 780 N N . THR A 1 109 ? 27.016 15.992 -40.985 1.00 56.00 109 THR A N 1
ATOM 781 C CA . THR A 1 109 ? 26.777 16.309 -42.407 1.00 56.00 109 THR A CA 1
ATOM 782 C C . THR A 1 109 ? 25.806 15.360 -43.110 1.00 56.00 109 THR A C 1
ATOM 784 O O . THR A 1 109 ? 25.502 15.571 -44.283 1.00 56.00 109 THR A O 1
ATOM 787 N N . ALA A 1 110 ? 25.319 14.319 -42.431 1.00 57.72 110 ALA A N 1
ATOM 788 C CA . ALA A 1 110 ? 24.368 13.376 -43.003 1.00 57.72 110 ALA A CA 1
ATOM 789 C C . ALA A 1 110 ? 22.943 13.710 -42.535 1.00 57.72 110 ALA A C 1
ATOM 791 O O . ALA A 1 110 ? 22.577 13.424 -41.397 1.00 57.72 110 ALA A O 1
ATOM 792 N N . ASP A 1 111 ? 22.112 14.253 -43.435 1.00 61.50 111 ASP A N 1
ATOM 793 C CA . ASP A 1 111 ? 20.677 14.493 -43.181 1.00 61.50 111 ASP A CA 1
ATOM 794 C C . ASP A 1 111 ? 19.928 13.208 -42.787 1.00 61.50 111 ASP A C 1
ATOM 796 O O . ASP A 1 111 ? 18.866 13.250 -42.159 1.00 61.50 111 ASP A O 1
ATOM 800 N N . THR A 1 112 ? 20.491 12.043 -43.132 1.00 63.84 112 THR A N 1
ATOM 801 C CA . THR A 1 112 ? 19.969 10.741 -42.729 1.00 63.84 112 THR A CA 1
ATOM 802 C C . THR A 1 112 ? 21.071 9.795 -42.255 1.00 63.84 112 THR A C 1
ATOM 804 O O . THR A 1 112 ? 22.108 9.641 -42.895 1.00 63.84 112 THR A O 1
ATOM 807 N N . ILE A 1 113 ? 20.820 9.110 -41.140 1.00 64.19 113 ILE A N 1
ATOM 808 C CA . ILE A 1 113 ? 21.640 8.024 -40.602 1.00 64.19 113 ILE A CA 1
ATOM 809 C C . ILE A 1 113 ? 20.822 6.742 -40.758 1.00 64.19 113 ILE A C 1
ATOM 811 O O . ILE A 1 113 ? 19.704 6.648 -40.252 1.00 64.19 113 ILE A O 1
ATOM 815 N N . ASN A 1 114 ? 21.350 5.758 -41.494 1.00 65.44 114 ASN A N 1
ATOM 816 C CA . ASN A 1 114 ? 20.639 4.512 -41.826 1.00 65.44 114 ASN A CA 1
ATOM 817 C C . ASN A 1 114 ? 19.251 4.741 -42.469 1.00 65.44 114 ASN A C 1
ATOM 819 O O . ASN A 1 114 ? 18.302 4.011 -42.190 1.00 65.44 114 ASN A O 1
ATOM 823 N N . GLY A 1 115 ? 19.120 5.775 -43.310 1.00 67.56 115 GLY A N 1
ATOM 824 C CA . GLY A 1 115 ? 17.866 6.103 -44.002 1.00 67.56 115 GLY A CA 1
ATOM 825 C C . GLY A 1 115 ? 16.796 6.772 -43.128 1.00 67.56 115 GLY A C 1
ATOM 826 O O . GLY A 1 115 ? 15.664 6.929 -43.577 1.00 67.56 115 GLY A O 1
ATOM 827 N N . MET A 1 116 ? 17.132 7.179 -41.900 1.00 70.56 116 MET A N 1
ATOM 828 C CA . MET A 1 116 ? 16.265 7.955 -41.006 1.00 70.56 116 MET A CA 1
ATOM 829 C C . MET A 1 116 ? 16.888 9.313 -40.693 1.00 70.56 116 MET A C 1
ATOM 831 O O . MET A 1 116 ? 18.105 9.416 -40.594 1.00 70.56 116 MET A O 1
ATOM 835 N N . ALA A 1 117 ? 16.065 10.343 -40.484 1.00 78.81 117 ALA A N 1
ATOM 836 C CA . ALA A 1 117 ? 16.540 11.636 -39.990 1.00 78.81 117 ALA A CA 1
ATOM 837 C C . ALA A 1 117 ? 17.320 11.462 -38.672 1.00 78.81 117 ALA A C 1
ATOM 839 O O . ALA A 1 117 ? 16.936 10.641 -37.834 1.00 78.81 117 ALA A O 1
ATOM 840 N N . ALA A 1 118 ? 18.389 12.235 -38.470 1.00 70.19 118 ALA A N 1
ATOM 841 C CA . ALA A 1 118 ? 19.253 12.116 -37.289 1.00 70.19 118 ALA A CA 1
ATOM 842 C C . ALA A 1 118 ? 18.469 12.189 -35.957 1.00 70.19 118 ALA A C 1
ATOM 844 O O . ALA A 1 118 ? 18.739 11.418 -35.033 1.00 70.19 118 ALA A O 1
ATOM 845 N N . ASP A 1 119 ? 17.428 13.024 -35.885 1.00 73.62 119 ASP A N 1
ATOM 846 C CA . ASP A 1 119 ? 16.545 13.136 -34.713 1.00 73.62 119 ASP A CA 1
ATOM 847 C C . ASP A 1 119 ? 15.668 11.890 -34.493 1.00 73.62 119 ASP A C 1
ATOM 849 O O . ASP A 1 119 ? 15.486 11.426 -33.361 1.00 73.62 119 ASP A O 1
ATOM 853 N N . ALA A 1 120 ? 15.166 11.286 -35.574 1.00 74.56 120 ALA A N 1
ATOM 854 C CA . ALA A 1 120 ? 14.420 10.027 -35.519 1.00 74.56 120 ALA A CA 1
ATOM 855 C C . ALA A 1 120 ? 15.326 8.857 -35.089 1.00 74.56 120 ALA A C 1
ATOM 857 O O . ALA A 1 120 ? 14.914 7.958 -34.357 1.00 74.56 120 ALA A O 1
ATOM 858 N N . TYR A 1 121 ? 16.597 8.888 -35.487 1.00 70.38 121 TYR A N 1
ATOM 859 C CA . TYR A 1 121 ? 17.575 7.883 -35.087 1.00 70.38 121 TYR A CA 1
ATOM 860 C C . TYR A 1 121 ? 17.988 8.027 -33.609 1.00 70.38 121 TYR A C 1
ATOM 862 O O . TYR A 1 121 ? 18.046 7.029 -32.889 1.00 70.38 121 TYR A O 1
ATOM 870 N N . ARG A 1 122 ? 18.172 9.261 -33.109 1.00 72.81 122 ARG A N 1
ATOM 871 C CA . ARG A 1 122 ? 18.409 9.541 -31.676 1.00 72.81 122 ARG A CA 1
ATOM 872 C C . ARG A 1 122 ? 17.258 9.057 -30.797 1.00 72.81 122 ARG A C 1
ATOM 874 O O . ARG A 1 122 ? 17.492 8.425 -29.767 1.00 72.81 122 ARG A O 1
ATOM 881 N N . THR A 1 123 ? 16.018 9.317 -31.209 1.00 72.81 123 THR A N 1
ATOM 882 C CA . THR A 1 123 ? 14.827 8.848 -30.482 1.00 72.81 123 THR A CA 1
ATOM 883 C C . THR A 1 123 ? 14.711 7.322 -30.498 1.00 72.81 123 THR A C 1
ATOM 885 O O . THR A 1 123 ? 14.449 6.731 -29.452 1.00 72.81 123 THR A O 1
ATOM 888 N N . MET A 1 124 ? 15.007 6.662 -31.623 1.00 71.31 124 MET A N 1
ATOM 889 C CA . MET A 1 124 ? 15.043 5.197 -31.706 1.00 71.31 124 MET A CA 1
ATOM 890 C C . MET A 1 124 ? 16.113 4.579 -30.789 1.00 71.31 124 MET A C 1
ATOM 892 O O . MET A 1 124 ? 15.824 3.624 -30.069 1.00 71.31 124 MET A O 1
ATOM 896 N N . ILE A 1 125 ? 17.344 5.105 -30.792 1.00 68.44 125 ILE A N 1
ATOM 897 C CA . ILE A 1 125 ? 18.432 4.608 -29.931 1.00 68.44 125 ILE A CA 1
ATOM 898 C C . ILE A 1 125 ? 18.067 4.774 -28.451 1.00 68.44 125 ILE A C 1
ATOM 900 O O . ILE A 1 125 ? 18.279 3.860 -27.653 1.00 68.44 125 ILE A O 1
ATOM 904 N N . ARG A 1 126 ? 17.450 5.903 -28.089 1.00 66.19 126 ARG A N 1
ATOM 905 C CA . ARG A 1 126 ? 16.956 6.145 -26.730 1.00 66.19 126 ARG A CA 1
ATOM 906 C C . ARG A 1 126 ? 15.887 5.132 -26.319 1.00 66.19 126 ARG A C 1
ATOM 908 O O . ARG A 1 126 ? 16.015 4.526 -25.260 1.00 66.19 126 ARG A O 1
ATOM 915 N N . GLN A 1 127 ? 14.906 4.868 -27.181 1.00 66.31 127 GLN A N 1
ATOM 916 C CA . GLN A 1 127 ? 13.883 3.846 -26.929 1.00 66.31 127 GLN A CA 1
ATOM 917 C C . GLN A 1 127 ? 14.478 2.435 -26.793 1.00 66.31 127 GLN A C 1
ATOM 919 O O . GLN A 1 127 ? 14.024 1.645 -25.968 1.00 66.31 127 GLN A O 1
ATOM 924 N N . GLN A 1 128 ? 15.515 2.102 -27.567 1.00 63.06 128 GLN A N 1
ATOM 925 C CA . GLN A 1 128 ? 16.198 0.811 -27.448 1.00 63.06 128 GLN A CA 1
ATOM 926 C C . GLN A 1 128 ? 16.997 0.681 -26.146 1.00 63.06 128 GLN A C 1
ATOM 928 O O . GLN A 1 128 ? 17.004 -0.401 -25.557 1.00 63.06 128 GLN A O 1
ATOM 933 N N . ALA A 1 129 ? 17.644 1.753 -25.686 1.00 59.25 129 ALA A N 1
ATOM 934 C CA . ALA A 1 129 ? 18.350 1.779 -24.405 1.00 59.25 129 ALA A CA 1
ATOM 935 C C . ALA A 1 129 ? 17.374 1.666 -23.221 1.00 59.25 129 ALA A C 1
ATOM 937 O O . ALA A 1 129 ? 17.602 0.884 -22.298 1.00 59.25 129 ALA A O 1
ATOM 938 N N . GLU A 1 130 ? 16.236 2.362 -23.286 1.00 62.16 130 GLU A N 1
ATOM 939 C CA . GLU A 1 130 ? 15.150 2.260 -22.301 1.00 62.16 130 GLU A CA 1
ATOM 940 C C . GLU A 1 130 ? 14.542 0.842 -22.263 1.00 62.16 130 GLU A C 1
ATOM 942 O O . GLU A 1 130 ? 14.332 0.277 -21.190 1.00 62.16 130 GLU A O 1
ATOM 947 N N . ALA A 1 131 ? 14.344 0.202 -23.420 1.00 57.47 131 ALA A N 1
ATOM 948 C CA . ALA A 1 131 ? 13.847 -1.174 -23.489 1.00 57.47 131 ALA A CA 1
ATOM 949 C C . ALA A 1 131 ? 14.866 -2.220 -22.991 1.00 57.47 131 ALA A C 1
ATOM 951 O O . ALA A 1 131 ? 14.474 -3.271 -22.481 1.00 57.47 131 ALA A O 1
ATOM 952 N N . ARG A 1 132 ? 16.175 -1.962 -23.131 1.00 56.66 132 ARG A N 1
ATOM 953 C CA . ARG A 1 132 ? 17.237 -2.859 -22.635 1.00 56.66 132 ARG A CA 1
ATOM 954 C C . ARG A 1 132 ? 17.464 -2.734 -21.136 1.00 56.66 132 ARG A C 1
ATOM 956 O O . ARG A 1 132 ? 17.805 -3.731 -20.500 1.00 56.66 132 ARG A O 1
ATOM 963 N N . SER A 1 133 ? 17.281 -1.542 -20.579 1.00 52.50 133 SER A N 1
ATOM 964 C CA . SER A 1 133 ? 17.499 -1.284 -19.156 1.00 52.50 133 SER A CA 1
ATOM 965 C C . SER A 1 133 ? 16.352 -1.801 -18.274 1.00 52.50 133 SER A C 1
ATOM 967 O O . SER A 1 133 ? 16.568 -2.113 -17.102 1.00 52.50 133 SER A O 1
ATOM 969 N N . ALA A 1 134 ? 15.158 -1.994 -18.842 1.00 57.84 134 ALA A N 1
ATOM 970 C CA . ALA A 1 134 ? 14.023 -2.620 -18.176 1.00 57.84 134 ALA A CA 1
ATOM 971 C C . ALA A 1 134 ? 14.202 -4.149 -18.038 1.00 57.84 134 ALA A C 1
ATOM 973 O O . ALA A 1 134 ? 14.111 -4.912 -19.005 1.00 57.84 134 ALA A O 1
ATOM 974 N N . ASN A 1 135 ? 14.428 -4.638 -16.815 1.00 66.06 135 ASN A N 1
ATOM 975 C CA . ASN A 1 135 ? 14.291 -6.062 -16.508 1.00 66.06 135 ASN A CA 1
ATOM 976 C C . ASN A 1 135 ? 12.799 -6.389 -16.273 1.00 66.06 135 ASN A C 1
ATOM 978 O O . ASN A 1 135 ? 12.250 -5.955 -15.255 1.00 66.06 135 ASN A O 1
ATOM 982 N N . PRO A 1 136 ? 12.132 -7.162 -17.156 1.00 68.19 136 PRO A N 1
ATOM 983 C CA . PRO A 1 136 ? 10.706 -7.452 -17.018 1.00 68.19 136 PRO A CA 1
ATOM 984 C C . PRO A 1 136 ? 10.396 -8.207 -15.721 1.00 68.19 136 PRO A C 1
ATOM 986 O O . PRO A 1 136 ? 9.356 -7.967 -15.115 1.00 68.19 136 PRO A O 1
ATOM 989 N N . ALA A 1 137 ? 11.312 -9.058 -15.243 1.00 68.12 137 ALA A N 1
ATOM 990 C CA . ALA A 1 137 ? 11.136 -9.774 -13.983 1.00 68.12 137 ALA A CA 1
ATOM 991 C C . ALA A 1 137 ? 11.128 -8.812 -12.786 1.00 68.12 137 ALA A C 1
ATOM 993 O O . ALA A 1 137 ? 10.235 -8.884 -11.944 1.00 68.12 137 ALA A O 1
ATOM 994 N N . ALA A 1 138 ? 12.072 -7.866 -12.739 1.00 68.00 138 ALA A N 1
ATOM 995 C CA . ALA A 1 138 ? 12.119 -6.859 -11.682 1.00 68.00 138 ALA A CA 1
ATOM 996 C C . ALA A 1 138 ? 10.880 -5.946 -11.722 1.00 68.00 138 ALA A C 1
ATOM 998 O O . ALA A 1 138 ? 10.253 -5.708 -10.691 1.00 68.00 138 ALA A O 1
ATOM 999 N N . LEU A 1 139 ? 10.456 -5.513 -12.913 1.00 71.31 139 LEU A N 1
ATOM 1000 C CA . LEU A 1 139 ? 9.242 -4.708 -13.076 1.00 71.31 139 LEU A CA 1
ATOM 1001 C C . LEU A 1 139 ? 7.988 -5.442 -12.588 1.00 71.31 139 LEU A C 1
ATOM 1003 O O . LEU A 1 139 ? 7.204 -4.867 -11.835 1.00 71.31 139 LEU A O 1
ATOM 1007 N N . LEU A 1 140 ? 7.821 -6.720 -12.942 1.00 74.69 140 LEU A N 1
ATOM 1008 C CA . LEU A 1 140 ? 6.705 -7.531 -12.450 1.00 74.69 140 LEU A CA 1
ATOM 1009 C C . LEU A 1 140 ? 6.721 -7.637 -10.923 1.00 74.69 140 LEU A C 1
ATOM 1011 O O . LEU A 1 140 ? 5.676 -7.460 -10.297 1.00 74.69 140 LEU A O 1
ATOM 1015 N N . THR A 1 141 ? 7.890 -7.854 -10.308 1.00 75.25 141 THR A N 1
ATOM 1016 C CA . THR A 1 141 ? 7.981 -7.901 -8.839 1.00 75.25 141 THR A CA 1
ATOM 1017 C C . THR A 1 141 ? 7.580 -6.585 -8.180 1.00 75.25 141 THR A C 1
ATOM 1019 O O . THR A 1 141 ? 6.864 -6.614 -7.181 1.00 75.25 141 THR A O 1
ATOM 1022 N N . LEU A 1 142 ? 7.955 -5.438 -8.755 1.00 74.81 142 LEU A N 1
ATOM 1023 C CA . LEU A 1 142 ? 7.581 -4.125 -8.227 1.00 74.81 142 LEU A CA 1
ATOM 1024 C C . LEU A 1 142 ? 6.083 -3.844 -8.372 1.00 74.81 142 LEU A C 1
ATOM 1026 O O . LEU A 1 142 ? 5.467 -3.333 -7.439 1.00 74.81 142 LEU A O 1
ATOM 1030 N N . ILE A 1 143 ? 5.470 -4.228 -9.495 1.00 75.50 143 ILE A N 1
ATOM 1031 C CA . ILE A 1 143 ? 4.023 -4.065 -9.701 1.00 75.50 143 ILE A CA 1
ATOM 1032 C C . ILE A 1 143 ? 3.238 -4.937 -8.715 1.00 75.50 143 ILE A C 1
ATOM 1034 O O . ILE A 1 143 ? 2.290 -4.464 -8.087 1.00 75.50 143 ILE A O 1
ATOM 1038 N N . VAL A 1 144 ? 3.645 -6.197 -8.530 1.00 81.00 144 VAL A N 1
ATOM 1039 C CA . VAL A 1 144 ? 3.018 -7.103 -7.552 1.00 81.00 144 VAL A CA 1
ATOM 1040 C C . VAL A 1 144 ? 3.168 -6.558 -6.132 1.00 81.00 144 VAL A C 1
ATOM 1042 O O . VAL A 1 144 ? 2.201 -6.551 -5.368 1.00 81.00 144 VAL A O 1
ATOM 1045 N N . LEU A 1 145 ? 4.353 -6.054 -5.788 1.00 81.69 145 LEU A N 1
ATOM 1046 C CA . LEU A 1 145 ? 4.614 -5.433 -4.495 1.00 81.69 145 LEU A CA 1
ATOM 1047 C C . LEU A 1 145 ? 3.724 -4.203 -4.265 1.00 81.69 145 LEU A C 1
ATOM 1049 O O . LEU A 1 145 ? 3.127 -4.069 -3.197 1.00 81.69 145 LEU A O 1
ATOM 1053 N N . GLN A 1 146 ? 3.567 -3.352 -5.281 1.00 79.50 146 GLN A N 1
ATOM 1054 C CA . GLN A 1 146 ? 2.704 -2.174 -5.215 1.00 79.50 146 GLN A CA 1
ATOM 1055 C C . GLN A 1 146 ? 1.235 -2.552 -4.996 1.00 79.50 146 GLN A C 1
ATOM 1057 O O . GLN A 1 146 ? 0.566 -1.967 -4.140 1.00 79.50 146 GLN A O 1
ATOM 1062 N N . ILE A 1 147 ? 0.735 -3.576 -5.697 1.00 79.88 147 ILE A N 1
ATOM 1063 C CA . ILE A 1 147 ? -0.617 -4.110 -5.472 1.00 79.88 147 ILE A CA 1
ATOM 1064 C C . ILE A 1 147 ? -0.757 -4.599 -4.025 1.00 79.88 147 ILE A C 1
ATOM 1066 O O . ILE A 1 147 ? -1.733 -4.258 -3.354 1.00 79.88 147 ILE A O 1
ATOM 1070 N N . ALA A 1 148 ? 0.222 -5.352 -3.516 1.00 82.50 148 ALA A N 1
ATOM 1071 C CA . ALA A 1 148 ? 0.189 -5.876 -2.153 1.00 82.50 148 ALA A CA 1
ATOM 1072 C C . ALA A 1 148 ? 0.131 -4.751 -1.104 1.00 82.50 148 ALA A C 1
ATOM 1074 O O . ALA A 1 148 ? -0.671 -4.817 -0.169 1.00 82.50 148 ALA A O 1
ATOM 1075 N N . CYS A 1 149 ? 0.918 -3.686 -1.283 1.00 81.06 149 CYS A N 1
ATOM 1076 C CA . CYS A 1 149 ? 0.901 -2.512 -0.409 1.00 81.06 149 CYS A CA 1
ATOM 1077 C C . CYS A 1 149 ? -0.436 -1.756 -0.465 1.00 81.06 149 CYS A C 1
ATOM 1079 O O . CYS A 1 149 ? -0.969 -1.384 0.582 1.00 81.06 149 CYS A O 1
ATOM 1081 N N . MET A 1 150 ? -1.017 -1.581 -1.655 1.00 78.00 150 MET A N 1
ATOM 1082 C CA . MET A 1 150 ? -2.326 -0.935 -1.832 1.00 78.00 150 MET A CA 1
ATOM 1083 C C . MET A 1 150 ? -3.447 -1.731 -1.154 1.00 78.00 150 MET A C 1
ATOM 1085 O O . MET A 1 150 ? -4.280 -1.162 -0.445 1.00 78.00 150 MET A O 1
ATOM 1089 N N . VAL A 1 151 ? -3.429 -3.060 -1.293 1.00 84.62 151 VAL A N 1
ATOM 1090 C CA . VAL A 1 151 ? -4.372 -3.954 -0.608 1.00 84.62 151 VAL A CA 1
ATOM 1091 C C . VAL A 1 151 ? -4.179 -3.894 0.910 1.00 84.62 151 VAL A C 1
ATOM 1093 O O . VAL A 1 151 ? -5.158 -3.790 1.651 1.00 84.62 151 VAL A O 1
ATOM 1096 N N . ALA A 1 152 ? -2.937 -3.905 1.398 1.00 84.56 152 ALA A N 1
ATOM 1097 C CA . ALA A 1 152 ? -2.652 -3.780 2.826 1.00 84.56 152 ALA A CA 1
ATOM 1098 C C . ALA A 1 152 ? -3.178 -2.452 3.396 1.00 84.56 152 ALA A C 1
ATOM 1100 O O . ALA A 1 152 ? -3.823 -2.451 4.447 1.00 84.56 152 ALA A O 1
ATOM 1101 N N . MET A 1 153 ? -2.988 -1.338 2.682 1.00 81.62 153 MET A N 1
ATOM 1102 C CA . MET A 1 153 ? -3.515 -0.032 3.084 1.00 81.62 153 MET A CA 1
ATOM 1103 C C . MET A 1 153 ? -5.052 -0.004 3.084 1.00 81.62 153 MET A C 1
ATOM 1105 O O . MET A 1 153 ? -5.662 0.476 4.041 1.00 81.62 153 MET A O 1
ATOM 1109 N N . ALA A 1 154 ? -5.697 -0.600 2.076 1.00 82.44 154 ALA A N 1
ATOM 1110 C CA . ALA A 1 154 ? -7.153 -0.748 2.046 1.00 82.44 154 ALA A CA 1
ATOM 1111 C C . ALA A 1 154 ? -7.670 -1.530 3.270 1.00 82.44 154 ALA A C 1
ATOM 1113 O O . ALA A 1 154 ? -8.667 -1.156 3.895 1.00 82.44 154 ALA A O 1
ATOM 1114 N N . LEU A 1 155 ? -6.959 -2.587 3.679 1.00 86.62 155 LEU A N 1
ATOM 1115 C CA . LEU A 1 155 ? -7.283 -3.351 4.884 1.00 86.62 155 LEU A CA 1
ATOM 1116 C C . LEU A 1 155 ? -7.066 -2.545 6.172 1.00 86.62 155 LEU A C 1
ATOM 1118 O O . LEU A 1 155 ? -7.865 -2.683 7.103 1.00 86.62 155 LEU A O 1
ATOM 1122 N N . VAL A 1 156 ? -6.036 -1.699 6.247 1.00 87.25 156 VAL A N 1
ATOM 1123 C CA . VAL A 1 156 ? -5.839 -0.774 7.377 1.00 87.25 156 VAL A CA 1
ATOM 1124 C C . VAL A 1 156 ? -7.044 0.158 7.502 1.00 87.25 156 VAL A C 1
ATOM 1126 O O . VAL A 1 156 ? -7.662 0.202 8.568 1.00 87.25 156 VAL A O 1
ATOM 1129 N N . MET A 1 157 ? -7.461 0.801 6.408 1.00 87.19 157 MET A N 1
ATOM 1130 C CA . MET A 1 157 ? -8.633 1.687 6.393 1.00 87.19 157 MET A CA 1
ATOM 1131 C C . MET A 1 157 ? -9.915 0.953 6.795 1.00 87.19 157 MET A C 1
ATOM 1133 O O . MET A 1 157 ? -10.687 1.444 7.623 1.00 87.19 157 MET A O 1
ATOM 1137 N N . ARG A 1 158 ? -10.108 -0.284 6.325 1.00 87.50 158 ARG A N 1
ATOM 1138 C CA . ARG A 1 158 ? -11.243 -1.122 6.730 1.00 87.50 158 ARG A CA 1
ATOM 1139 C C . ARG A 1 158 ? -11.269 -1.409 8.230 1.00 87.50 158 ARG A C 1
ATOM 1141 O O . ARG A 1 158 ? -12.349 -1.450 8.823 1.00 87.50 158 ARG A O 1
ATOM 1148 N N . ASN A 1 159 ? -10.112 -1.627 8.853 1.00 87.88 159 ASN A N 1
ATOM 1149 C CA . ASN A 1 159 ? -10.036 -1.825 10.300 1.00 87.88 159 ASN A CA 1
ATOM 1150 C C . ASN A 1 159 ? -10.243 -0.507 11.061 1.00 87.88 159 ASN A C 1
ATOM 1152 O O . ASN A 1 159 ? -10.950 -0.520 12.065 1.00 87.88 159 ASN A O 1
ATOM 1156 N N . ILE A 1 160 ? -9.759 0.632 10.551 1.00 86.81 160 ILE A N 1
ATOM 1157 C CA . ILE A 1 160 ? -10.057 1.961 11.116 1.00 86.81 160 ILE A CA 1
ATOM 1158 C C . ILE A 1 160 ? -11.573 2.211 11.115 1.00 86.81 160 ILE A C 1
ATOM 1160 O O . ILE A 1 160 ? -12.129 2.626 12.128 1.00 86.81 160 ILE A O 1
ATOM 1164 N N . ARG A 1 161 ? -12.281 1.843 10.037 1.00 84.25 161 ARG A N 1
ATOM 1165 C CA . ARG A 1 161 ? -13.755 1.910 9.965 1.00 84.25 161 ARG A CA 1
ATOM 1166 C C . ARG A 1 161 ? -14.475 1.037 10.990 1.00 84.25 161 ARG A C 1
ATOM 1168 O O . ARG A 1 161 ? -15.637 1.292 11.308 1.00 84.25 161 ARG A O 1
ATOM 1175 N N . ARG A 1 162 ? -13.856 -0.057 11.438 1.00 85.62 162 ARG A N 1
ATOM 1176 C CA . ARG A 1 162 ? -14.412 -0.904 12.506 1.00 85.62 162 ARG A CA 1
ATOM 1177 C C . ARG A 1 162 ? -14.203 -0.251 13.865 1.00 85.62 162 ARG A C 1
ATOM 1179 O O . A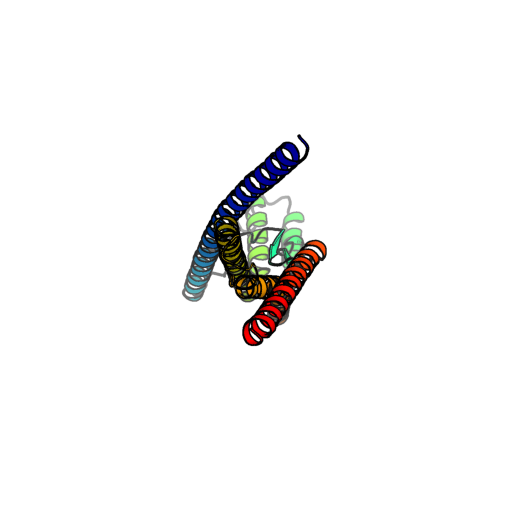RG A 1 162 ? -15.142 -0.221 14.649 1.00 85.62 162 ARG A O 1
ATOM 1186 N N . VAL A 1 163 ? -13.023 0.326 14.092 1.00 85.62 163 VAL A N 1
ATOM 1187 C CA . VAL A 1 163 ? -12.708 1.084 15.311 1.00 85.62 163 VAL A CA 1
ATOM 1188 C C . VAL A 1 163 ? -13.636 2.290 15.453 1.00 85.62 163 VAL A C 1
ATOM 1190 O O . VAL A 1 163 ? -14.264 2.437 16.494 1.00 85.62 163 VAL A O 1
ATOM 1193 N N . SER A 1 164 ? -13.817 3.098 14.403 1.00 85.00 164 SER A N 1
ATOM 1194 C CA . SER A 1 164 ? -14.697 4.278 14.450 1.00 85.00 164 SER A CA 1
ATOM 1195 C C . SER A 1 164 ? -16.151 3.923 14.756 1.00 85.00 164 SER A C 1
ATOM 1197 O O . SER A 1 164 ? -16.799 4.588 15.563 1.00 85.00 164 SER A O 1
ATOM 1199 N N . ARG A 1 165 ? -16.661 2.831 14.173 1.00 83.06 165 ARG A N 1
ATOM 1200 C CA . ARG A 1 165 ? -18.001 2.316 14.487 1.00 83.06 165 ARG A CA 1
ATOM 1201 C C . ARG A 1 165 ? -18.112 1.792 15.916 1.00 83.06 165 ARG A C 1
ATOM 1203 O O . ARG A 1 165 ? -19.126 2.045 16.555 1.00 83.06 165 ARG A O 1
ATOM 1210 N N . GLY A 1 166 ? -17.086 1.105 16.417 1.00 82.06 166 GLY A N 1
ATOM 1211 C CA . GLY A 1 166 ? -17.047 0.646 17.806 1.00 82.06 166 GLY A CA 1
ATOM 1212 C C . GLY A 1 166 ? -17.048 1.813 18.796 1.00 82.06 166 GLY A C 1
ATOM 1213 O O . GLY A 1 166 ? -17.840 1.817 19.732 1.00 82.06 166 GLY A O 1
ATOM 1214 N N . ILE A 1 167 ? -16.245 2.847 18.532 1.00 82.88 167 ILE A N 1
ATOM 1215 C CA . ILE A 1 167 ? -16.222 4.081 19.329 1.00 82.88 167 ILE A CA 1
ATOM 1216 C C . ILE A 1 167 ? -17.581 4.791 19.276 1.00 82.88 167 ILE A C 1
ATOM 1218 O O . ILE A 1 167 ? -18.064 5.246 20.307 1.00 82.88 167 ILE A O 1
ATOM 1222 N N . GLN A 1 168 ? -18.221 4.863 18.103 1.00 82.44 168 GLN A N 1
ATOM 1223 C CA . GLN A 1 168 ? -19.544 5.479 17.974 1.00 82.44 168 GLN A CA 1
ATOM 1224 C C . GLN A 1 168 ? -20.593 4.739 18.807 1.00 82.44 168 GLN A C 1
ATOM 1226 O O . GLN A 1 168 ? -21.315 5.364 19.575 1.00 82.44 168 GLN A O 1
ATOM 1231 N N . ALA A 1 169 ? -20.628 3.409 18.705 1.00 80.81 169 ALA A N 1
ATOM 1232 C CA . ALA A 1 169 ? -21.556 2.584 19.470 1.00 80.81 169 ALA A CA 1
ATOM 1233 C C . ALA A 1 169 ? -21.358 2.747 20.986 1.00 80.81 169 ALA A C 1
ATOM 1235 O O . ALA A 1 169 ? -22.338 2.796 21.727 1.00 80.81 169 ALA A O 1
ATOM 1236 N N . TRP A 1 170 ? -20.105 2.881 21.433 1.00 79.81 170 TRP A N 1
ATOM 1237 C CA . TRP A 1 170 ? -19.785 3.171 22.828 1.00 79.81 170 TRP A CA 1
ATOM 1238 C C . TRP A 1 170 ? -20.263 4.565 23.260 1.00 79.81 170 TRP A C 1
ATOM 1240 O O . TRP A 1 170 ? -20.909 4.693 24.294 1.00 79.81 170 TRP A O 1
ATOM 1250 N N . LEU A 1 171 ? -20.027 5.610 22.460 1.00 79.62 171 LEU A N 1
ATOM 1251 C CA . LEU A 1 171 ? -20.507 6.967 22.768 1.00 79.62 171 LEU A CA 1
ATOM 1252 C C . LEU A 1 171 ? -22.033 7.039 22.875 1.00 79.62 171 LEU A C 1
ATOM 1254 O O . LEU A 1 171 ? -22.560 7.809 23.684 1.00 79.62 171 LEU A O 1
ATOM 1258 N N . ASP A 1 172 ? -22.733 6.264 22.050 1.00 80.19 172 ASP A N 1
ATOM 1259 C CA . ASP A 1 172 ? -24.192 6.236 22.010 1.00 80.19 172 ASP A CA 1
ATOM 1260 C C . ASP A 1 172 ? -24.788 5.452 23.196 1.00 80.19 172 ASP A C 1
ATOM 1262 O O . ASP A 1 172 ? -25.934 5.697 23.567 1.00 80.19 172 ASP A O 1
ATOM 1266 N N . ARG A 1 173 ? -24.021 4.541 23.819 1.00 76.75 173 ARG A N 1
ATOM 1267 C CA . ARG A 1 173 ? -24.460 3.667 24.929 1.00 76.75 173 ARG A CA 1
ATOM 1268 C C . ARG A 1 173 ? -23.486 3.655 26.112 1.00 76.75 173 ARG A C 1
ATOM 1270 O O . ARG A 1 173 ? -23.269 2.606 26.718 1.00 76.75 173 ARG A O 1
ATOM 1277 N N . SER A 1 174 ? -22.919 4.813 26.449 1.00 65.75 174 SER A N 1
ATOM 1278 C CA . SER A 1 174 ? -21.885 4.960 27.489 1.00 65.75 174 SER A CA 1
ATOM 1279 C C . SER A 1 174 ? -22.282 4.411 28.861 1.00 65.75 174 SER A C 1
ATOM 1281 O O . SER A 1 174 ? -21.412 4.111 29.669 1.00 65.75 174 SER A O 1
ATOM 1283 N N . ASP A 1 175 ? -23.583 4.277 29.106 1.00 62.06 175 ASP A N 1
ATOM 1284 C CA . ASP A 1 175 ? -24.145 3.920 30.406 1.00 62.06 175 ASP A CA 1
ATOM 1285 C C . ASP A 1 175 ? -24.298 2.395 30.576 1.00 62.06 175 ASP A C 1
ATOM 1287 O O . ASP A 1 175 ? -24.533 1.921 31.681 1.00 62.06 175 ASP A O 1
ATOM 1291 N N . LEU A 1 176 ? -24.169 1.626 29.485 1.00 60.75 176 LEU A N 1
ATOM 1292 C CA . LEU A 1 176 ? -24.370 0.169 29.454 1.00 60.75 176 LEU A CA 1
ATOM 1293 C C . LEU A 1 176 ? -23.141 -0.622 28.989 1.00 60.75 176 LEU A C 1
ATOM 1295 O O . LEU A 1 176 ? -23.153 -1.841 29.112 1.00 60.75 176 LEU A O 1
ATOM 1299 N N . PHE A 1 177 ? -22.122 0.028 28.417 1.00 60.97 177 PHE A N 1
ATOM 1300 C CA . PHE A 1 177 ? -20.993 -0.660 27.785 1.00 60.97 177 PHE A CA 1
ATOM 1301 C C . PHE A 1 177 ? -19.642 -0.091 28.207 1.00 60.97 177 PHE A C 1
ATOM 1303 O O . PHE A 1 177 ? -19.371 1.107 28.072 1.00 60.97 177 PHE A O 1
ATOM 1310 N N . SER A 1 178 ? -18.750 -0.987 28.623 1.00 67.44 178 SER A N 1
ATOM 1311 C CA . SER A 1 178 ? -17.349 -0.657 28.862 1.00 67.44 178 SER A CA 1
ATOM 1312 C C . SER A 1 178 ? -16.591 -0.490 27.536 1.00 67.44 178 SER A C 1
ATOM 1314 O O . SER A 1 178 ? -16.809 -1.256 26.589 1.00 67.44 178 SER A O 1
ATOM 1316 N N . PRO A 1 179 ? -15.644 0.465 27.439 1.00 63.31 179 PRO A N 1
ATOM 1317 C CA . PRO A 1 179 ? -14.769 0.588 26.273 1.00 63.31 179 PRO A CA 1
ATOM 1318 C C . PRO A 1 179 ? -13.876 -0.650 26.052 1.00 63.31 179 PRO A C 1
ATOM 1320 O O . PRO A 1 179 ? -13.317 -0.789 24.964 1.00 63.31 179 PRO A O 1
ATOM 1323 N N . PHE A 1 180 ? -13.753 -1.543 27.044 1.00 67.50 180 PHE A N 1
ATOM 1324 C CA . PHE A 1 180 ? -12.972 -2.784 26.973 1.00 67.50 180 PHE A CA 1
ATOM 1325 C C . PHE A 1 180 ? -13.777 -3.997 26.476 1.00 67.50 180 PHE A C 1
ATOM 1327 O O . PHE A 1 180 ? -13.199 -4.931 25.924 1.00 67.50 180 PHE A O 1
ATOM 1334 N N . GLU A 1 181 ? -15.108 -3.972 26.593 1.00 64.50 181 GLU A N 1
ATOM 1335 C CA . GLU A 1 181 ? -15.987 -4.986 25.985 1.00 64.50 181 GLU A CA 1
ATOM 1336 C C . GLU A 1 181 ? -16.189 -4.750 24.487 1.00 64.50 181 GLU A C 1
ATOM 1338 O O . GLU A 1 181 ? -16.416 -5.683 23.709 1.00 64.50 181 GLU A O 1
ATOM 1343 N N . ALA A 1 182 ? -16.096 -3.489 24.055 1.00 60.91 182 ALA A N 1
ATOM 1344 C CA . ALA A 1 182 ? -16.091 -3.147 22.647 1.00 60.91 182 ALA A CA 1
ATOM 1345 C C . ALA A 1 182 ? -14.854 -3.795 22.011 1.00 60.91 182 ALA A C 1
ATOM 1347 O O . ALA A 1 182 ? -13.732 -3.446 22.357 1.00 60.91 182 ALA A O 1
ATOM 1348 N N . GLY A 1 183 ? -15.047 -4.740 21.081 1.00 70.00 183 GLY A N 1
ATOM 1349 C CA . GLY A 1 183 ? -13.992 -5.502 20.390 1.00 70.00 183 GLY A CA 1
ATOM 1350 C C . GLY A 1 183 ? -13.061 -4.665 19.493 1.00 70.00 183 GLY A C 1
ATOM 1351 O O . GLY A 1 183 ? -12.896 -4.960 18.310 1.00 70.00 183 GLY A O 1
ATOM 1352 N N . LEU A 1 184 ? -12.471 -3.608 20.049 1.00 78.69 184 LEU A N 1
ATOM 1353 C CA . LEU A 1 184 ? -11.599 -2.603 19.452 1.00 78.69 184 LEU A CA 1
ATOM 1354 C C . LEU A 1 184 ? -10.152 -3.101 19.376 1.00 78.69 184 LEU A C 1
ATOM 1356 O O . LEU A 1 184 ? -9.455 -2.802 18.402 1.00 78.69 184 LEU A O 1
ATOM 1360 N N . ALA A 1 185 ? -9.72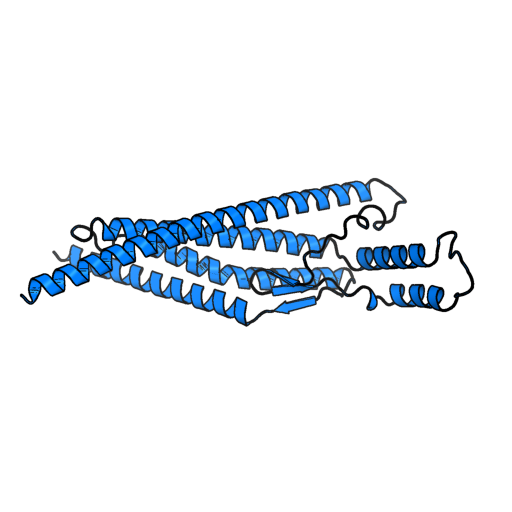5 -3.923 20.339 1.00 83.31 185 ALA A N 1
ATOM 1361 C CA . ALA A 1 185 ? -8.360 -4.435 20.418 1.00 83.31 185 ALA A CA 1
ATOM 1362 C C . ALA A 1 185 ? -7.972 -5.263 19.181 1.00 83.31 185 ALA A C 1
ATOM 1364 O O . ALA A 1 185 ? -6.913 -5.055 18.588 1.00 83.31 185 ALA A O 1
ATOM 1365 N N . ALA A 1 186 ? -8.861 -6.138 18.700 1.00 85.94 186 ALA A N 1
ATOM 1366 C CA . ALA A 1 186 ? -8.589 -6.966 17.525 1.00 85.94 186 ALA A CA 1
ATOM 1367 C C . ALA A 1 186 ? -8.375 -6.145 16.225 1.00 85.94 186 ALA A C 1
ATOM 1369 O O . ALA A 1 186 ? -7.380 -6.391 15.532 1.00 85.94 186 ALA A O 1
ATOM 1370 N N . PRO A 1 187 ? -9.237 -5.170 15.864 1.00 85.44 187 PRO A N 1
ATOM 1371 C CA . PRO A 1 187 ? -8.980 -4.225 14.776 1.00 85.44 187 PRO A CA 1
ATOM 1372 C C . PRO A 1 187 ? -7.680 -3.425 14.936 1.00 85.44 187 PRO A C 1
ATOM 1374 O O . PRO A 1 187 ? -6.906 -3.357 13.982 1.00 85.44 187 PRO A O 1
ATOM 1377 N N . LEU A 1 188 ? -7.405 -2.872 16.124 1.00 86.69 188 LEU A N 1
ATOM 1378 C CA . LEU A 1 188 ? -6.178 -2.113 16.417 1.00 86.69 188 LEU A CA 1
ATOM 1379 C C . LEU A 1 188 ? -4.919 -2.974 16.241 1.00 86.69 188 LEU A C 1
ATOM 1381 O O . LEU A 1 188 ? -3.965 -2.571 15.575 1.00 86.69 188 LEU A O 1
ATOM 1385 N N . ARG A 1 189 ? -4.955 -4.221 16.717 1.00 89.88 189 ARG A N 1
ATOM 1386 C CA . ARG A 1 189 ? -3.859 -5.184 16.562 1.00 89.88 189 ARG A CA 1
ATOM 1387 C C . ARG A 1 189 ? -3.615 -5.578 15.107 1.00 89.88 189 ARG A C 1
ATOM 1389 O O . ARG A 1 189 ? -2.483 -5.894 14.735 1.00 89.88 189 ARG A O 1
ATOM 1396 N N . ARG A 1 190 ? -4.665 -5.605 14.277 1.00 89.00 190 ARG A N 1
ATOM 1397 C CA . ARG A 1 190 ? -4.545 -5.828 12.824 1.00 89.00 190 ARG A CA 1
ATOM 1398 C C . ARG A 1 190 ? -3.957 -4.608 12.123 1.00 89.00 190 ARG A C 1
ATOM 1400 O O . ARG A 1 190 ? -3.083 -4.791 11.286 1.00 89.00 190 ARG A O 1
ATOM 1407 N N . ILE A 1 191 ? -4.390 -3.398 12.487 1.00 89.00 191 ILE A N 1
ATOM 1408 C CA . ILE A 1 191 ? -3.828 -2.137 11.973 1.00 89.00 191 ILE A CA 1
ATOM 1409 C C . ILE A 1 191 ? -2.326 -2.085 12.253 1.00 89.00 191 ILE A C 1
ATOM 1411 O O . ILE A 1 191 ? -1.542 -1.923 11.323 1.00 89.00 191 ILE A O 1
ATOM 1415 N N . GLY A 1 192 ? -1.928 -2.312 13.507 1.00 85.94 192 GLY A N 1
ATOM 1416 C CA . GLY A 1 192 ? -0.525 -2.281 13.909 1.00 85.94 192 GLY A CA 1
ATOM 1417 C C . GLY A 1 192 ? 0.340 -3.309 13.176 1.00 85.94 192 GLY A C 1
ATOM 1418 O O . GLY A 1 192 ? 1.385 -2.962 12.632 1.00 85.94 192 GLY A O 1
ATOM 1419 N N . ARG A 1 193 ? -0.131 -4.561 13.061 1.00 91.19 193 ARG A N 1
ATOM 1420 C CA . ARG A 1 193 ? 0.573 -5.605 12.293 1.00 91.19 193 ARG A CA 1
ATOM 1421 C C . ARG A 1 193 ? 0.714 -5.260 10.812 1.00 91.19 193 ARG A C 1
ATOM 1423 O O . ARG A 1 193 ? 1.791 -5.453 10.260 1.00 91.19 193 ARG A O 1
ATOM 1430 N N . LEU A 1 194 ? -0.342 -4.753 10.174 1.00 88.44 194 LEU A N 1
ATOM 1431 C CA . LEU A 1 194 ? -0.302 -4.377 8.758 1.00 88.44 194 LEU A CA 1
ATOM 1432 C C . LEU A 1 194 ? 0.654 -3.203 8.512 1.00 88.44 194 LEU A C 1
ATOM 1434 O O . LEU A 1 194 ? 1.461 -3.271 7.592 1.00 88.44 194 LEU A O 1
ATOM 1438 N N . LEU A 1 195 ? 0.615 -2.167 9.354 1.00 86.94 195 LEU A N 1
ATOM 1439 C CA . LEU A 1 195 ? 1.488 -0.993 9.235 1.00 86.94 195 LEU A CA 1
ATOM 1440 C C . LEU A 1 195 ? 2.975 -1.336 9.382 1.00 86.94 195 LEU A C 1
ATOM 1442 O O . LEU A 1 195 ? 3.793 -0.737 8.696 1.00 86.94 195 LEU A O 1
ATOM 1446 N N . ILE A 1 196 ? 3.323 -2.308 10.231 1.00 88.44 196 ILE A N 1
ATOM 1447 C CA . ILE A 1 196 ? 4.705 -2.795 10.363 1.00 88.44 196 ILE A CA 1
ATOM 1448 C C . ILE A 1 196 ? 5.076 -3.725 9.200 1.00 88.44 196 ILE A C 1
ATOM 1450 O O . ILE A 1 196 ? 6.195 -3.670 8.697 1.00 88.44 196 ILE A O 1
ATOM 1454 N N . ALA A 1 197 ? 4.145 -4.563 8.739 1.00 86.56 197 ALA A N 1
ATOM 1455 C CA . ALA A 1 197 ? 4.403 -5.504 7.652 1.00 86.56 197 ALA A CA 1
ATOM 1456 C C . ALA A 1 197 ? 4.649 -4.812 6.301 1.00 86.56 197 ALA A C 1
ATOM 1458 O O . ALA A 1 197 ? 5.456 -5.306 5.520 1.00 86.56 197 ALA A O 1
ATOM 1459 N N . VAL A 1 198 ? 3.994 -3.676 6.025 1.00 84.00 198 VAL A N 1
ATOM 1460 C CA . VAL A 1 198 ? 4.136 -2.933 4.757 1.00 84.00 198 VAL A CA 1
ATOM 1461 C C . VAL A 1 198 ? 5.590 -2.541 4.443 1.00 84.00 198 VAL A C 1
ATOM 1463 O O . VAL A 1 198 ? 6.071 -2.953 3.388 1.00 84.00 198 VAL A O 1
ATOM 1466 N N . PRO A 1 199 ? 6.322 -1.798 5.296 1.00 82.38 199 PRO A N 1
ATOM 1467 C CA . PRO A 1 199 ? 7.709 -1.429 5.009 1.00 82.38 199 PRO A CA 1
ATOM 1468 C C . PRO A 1 199 ? 8.649 -2.642 4.977 1.00 82.38 199 PRO A C 1
ATOM 1470 O O . PRO A 1 199 ? 9.598 -2.653 4.198 1.00 82.38 199 PRO A O 1
ATOM 1473 N N . VAL A 1 200 ? 8.378 -3.689 5.767 1.00 85.00 200 VAL A N 1
ATOM 1474 C CA . VAL A 1 200 ? 9.174 -4.931 5.752 1.00 85.00 200 VAL A CA 1
ATOM 1475 C C . VAL A 1 200 ? 9.012 -5.669 4.420 1.00 85.00 200 VAL A C 1
ATOM 1477 O O . VAL A 1 200 ? 10.004 -6.051 3.802 1.00 85.00 200 VAL A O 1
ATOM 1480 N N . ALA A 1 201 ? 7.774 -5.827 3.945 1.00 84.69 201 ALA A N 1
ATOM 1481 C CA . ALA A 1 201 ? 7.483 -6.431 2.650 1.00 84.69 201 ALA A CA 1
ATOM 1482 C C . ALA A 1 201 ? 8.043 -5.585 1.499 1.00 84.69 201 ALA A C 1
ATOM 1484 O O . ALA A 1 201 ? 8.632 -6.137 0.572 1.00 84.69 201 ALA A O 1
ATOM 1485 N N . ALA A 1 202 ? 7.920 -4.256 1.586 1.00 77.69 202 ALA A N 1
ATOM 1486 C CA . ALA A 1 202 ? 8.484 -3.331 0.609 1.00 77.69 202 ALA A CA 1
ATOM 1487 C C . ALA A 1 202 ? 10.013 -3.447 0.528 1.00 77.69 202 ALA A C 1
ATOM 1489 O O . ALA A 1 202 ? 10.561 -3.571 -0.566 1.00 77.69 202 ALA A O 1
ATOM 1490 N N . GLY A 1 203 ? 10.701 -3.503 1.671 1.00 79.81 203 GLY A N 1
ATOM 1491 C CA . GLY A 1 203 ? 12.147 -3.707 1.725 1.00 79.81 203 GLY A CA 1
ATOM 1492 C C . GLY A 1 203 ? 12.571 -5.058 1.146 1.00 79.81 203 GLY A C 1
ATOM 1493 O O . GLY A 1 203 ? 13.436 -5.105 0.274 1.00 79.81 203 GLY A O 1
ATOM 1494 N N . ALA A 1 204 ? 11.922 -6.152 1.557 1.00 83.88 204 ALA A N 1
ATOM 1495 C CA . ALA A 1 204 ? 12.220 -7.490 1.041 1.00 83.88 204 ALA A CA 1
ATOM 1496 C C . ALA A 1 204 ? 11.971 -7.599 -0.475 1.00 83.88 204 ALA A C 1
ATOM 1498 O O . ALA A 1 204 ? 12.806 -8.135 -1.204 1.00 83.88 204 ALA A O 1
ATOM 1499 N N . GLY A 1 205 ? 10.859 -7.041 -0.964 1.00 81.06 205 GLY A N 1
ATOM 1500 C CA . GLY A 1 205 ? 10.541 -6.989 -2.391 1.00 81.06 205 GLY A CA 1
ATOM 1501 C C . GLY A 1 205 ? 11.526 -6.131 -3.187 1.00 81.06 205 GLY A C 1
ATOM 1502 O O . GLY A 1 205 ? 11.912 -6.511 -4.289 1.00 81.06 205 GLY A O 1
ATOM 1503 N N . SER A 1 206 ? 12.009 -5.029 -2.606 1.00 75.50 206 SER A N 1
ATOM 1504 C CA . SER A 1 206 ? 13.048 -4.188 -3.214 1.00 75.50 206 SER A CA 1
ATOM 1505 C C . SER A 1 206 ? 14.375 -4.933 -3.362 1.00 75.50 206 SER A C 1
ATOM 1507 O O . SER A 1 206 ? 15.000 -4.879 -4.419 1.00 75.50 206 SER A O 1
ATOM 1509 N N . VAL A 1 207 ? 14.793 -5.665 -2.324 1.00 81.56 207 VAL A N 1
ATOM 1510 C CA . VAL A 1 207 ? 16.001 -6.504 -2.369 1.00 81.56 207 VAL A CA 1
ATOM 1511 C C . VAL A 1 207 ? 15.848 -7.602 -3.416 1.00 81.56 207 VAL A C 1
ATOM 1513 O O . VAL A 1 207 ? 16.765 -7.822 -4.203 1.00 81.56 207 VAL A O 1
ATOM 1516 N N . LEU A 1 208 ? 14.683 -8.249 -3.488 1.00 82.88 208 LEU A N 1
ATOM 1517 C CA . LEU A 1 208 ? 14.409 -9.249 -4.518 1.00 82.88 208 LEU A CA 1
ATOM 1518 C C . LEU A 1 208 ? 14.490 -8.646 -5.930 1.00 82.88 208 LEU A C 1
ATOM 1520 O O . LEU A 1 208 ? 15.128 -9.231 -6.802 1.00 82.88 208 LEU A O 1
ATOM 1524 N N . ALA A 1 209 ? 13.908 -7.464 -6.149 1.00 74.12 209 ALA A N 1
ATOM 1525 C CA . ALA A 1 209 ? 13.978 -6.764 -7.431 1.00 74.12 209 ALA A CA 1
ATOM 1526 C C . ALA A 1 209 ? 15.428 -6.412 -7.818 1.00 74.12 209 ALA A C 1
ATOM 1528 O O . ALA A 1 209 ? 15.811 -6.568 -8.981 1.00 74.12 209 ALA A O 1
ATOM 1529 N N . LEU A 1 210 ? 16.257 -6.006 -6.850 1.00 74.19 210 LEU A N 1
ATOM 1530 C CA . LEU A 1 210 ? 17.689 -5.763 -7.050 1.00 74.19 210 LEU A CA 1
ATOM 1531 C C . LEU A 1 210 ? 18.446 -7.048 -7.408 1.00 74.19 210 LEU A C 1
ATOM 1533 O O . LEU A 1 210 ? 19.204 -7.055 -8.375 1.00 74.19 210 LEU A O 1
ATOM 1537 N N . VAL A 1 211 ? 18.210 -8.148 -6.689 1.00 80.00 211 VAL A N 1
ATOM 1538 C CA . VAL A 1 211 ? 18.850 -9.447 -6.963 1.00 80.00 211 VAL A CA 1
ATOM 1539 C C . VAL A 1 211 ? 18.468 -9.964 -8.349 1.00 80.00 211 VAL A C 1
ATOM 1541 O O . VAL A 1 211 ? 19.339 -10.382 -9.106 1.00 80.00 211 VAL A O 1
ATOM 1544 N N . LEU A 1 212 ? 17.192 -9.877 -8.734 1.00 74.44 212 LEU A N 1
ATOM 1545 C CA . LEU A 1 212 ? 16.737 -10.264 -10.074 1.00 74.44 212 LEU A CA 1
ATOM 1546 C C . LEU A 1 212 ? 17.378 -9.402 -11.170 1.00 74.44 212 LEU A C 1
ATOM 1548 O O . LEU A 1 212 ? 17.701 -9.898 -12.251 1.00 74.44 212 LEU A O 1
ATOM 1552 N N . SER A 1 213 ? 17.589 -8.117 -10.893 1.00 69.50 213 SER A N 1
ATOM 1553 C CA . SER A 1 213 ? 18.287 -7.190 -11.793 1.00 69.50 213 SER A CA 1
ATOM 1554 C C . SER A 1 213 ? 19.777 -7.532 -11.919 1.00 69.50 213 SER A C 1
ATOM 1556 O O . SER A 1 213 ? 20.312 -7.563 -13.026 1.00 69.50 213 SER A O 1
ATOM 1558 N N . ALA A 1 214 ? 20.429 -7.909 -10.817 1.00 70.50 214 ALA A N 1
ATOM 1559 C CA . ALA A 1 214 ? 21.820 -8.355 -10.818 1.00 70.50 214 ALA A CA 1
ATOM 1560 C C . ALA A 1 214 ? 22.012 -9.690 -11.563 1.00 70.50 214 ALA A C 1
ATOM 1562 O O . ALA A 1 214 ? 22.909 -9.803 -12.395 1.00 70.50 214 ALA A O 1
ATOM 1563 N N . LEU A 1 215 ? 21.141 -10.679 -11.328 1.00 71.88 215 LEU A N 1
ATOM 1564 C CA . LEU A 1 215 ? 21.208 -12.002 -11.969 1.00 71.88 215 LEU A CA 1
ATOM 1565 C C . LEU A 1 215 ? 21.015 -11.946 -13.490 1.00 71.88 215 LEU A C 1
ATOM 1567 O O . LEU A 1 215 ? 21.562 -12.769 -14.216 1.00 71.88 215 LEU A O 1
ATOM 1571 N N . THR A 1 216 ? 20.246 -10.975 -13.978 1.00 65.62 216 THR A N 1
ATOM 1572 C CA . THR A 1 216 ? 20.006 -10.776 -15.416 1.00 65.62 216 THR A CA 1
ATOM 1573 C C . THR A 1 216 ? 21.071 -9.908 -16.093 1.00 65.62 216 THR A C 1
ATOM 1575 O O . THR A 1 216 ? 20.979 -9.669 -17.296 1.00 65.62 216 THR A O 1
ATOM 1578 N N . GLY A 1 217 ? 22.079 -9.430 -15.349 1.00 57.09 217 GLY A N 1
ATOM 1579 C CA . GLY A 1 217 ? 23.136 -8.556 -15.868 1.00 57.09 217 GLY A CA 1
ATOM 1580 C C . GLY A 1 217 ? 22.651 -7.153 -16.257 1.00 57.09 217 GLY A C 1
ATOM 1581 O O . GLY A 1 217 ? 23.356 -6.435 -16.961 1.00 57.09 217 GLY A O 1
ATOM 1582 N N . ARG A 1 218 ? 21.446 -6.757 -15.821 1.00 59.59 218 ARG A N 1
ATOM 1583 C CA . ARG A 1 218 ? 20.818 -5.456 -16.103 1.00 59.59 218 ARG A CA 1
ATOM 1584 C C . ARG A 1 218 ? 20.794 -4.645 -14.809 1.00 59.59 218 ARG A C 1
ATOM 1586 O O . ARG A 1 218 ? 19.842 -4.690 -14.040 1.00 59.59 218 ARG A O 1
ATOM 1593 N N . SER A 1 219 ? 21.890 -3.950 -14.528 1.00 50.78 219 SER A N 1
ATOM 1594 C CA . SER A 1 219 ? 22.278 -3.522 -13.176 1.00 50.78 219 SER A CA 1
ATOM 1595 C C . SER A 1 219 ? 21.732 -2.178 -12.680 1.00 50.78 219 SER A C 1
ATOM 1597 O O . SER A 1 219 ? 22.266 -1.650 -11.710 1.00 50.78 219 SER A O 1
ATOM 1599 N N . ASN A 1 220 ? 20.711 -1.580 -13.298 1.00 58.66 220 ASN A N 1
ATOM 1600 C CA . ASN A 1 220 ? 20.508 -0.135 -13.114 1.00 58.66 220 ASN A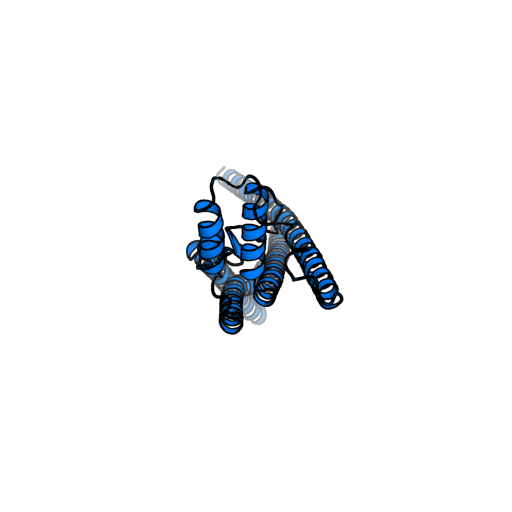 CA 1
ATOM 1601 C C . ASN A 1 220 ? 19.202 0.263 -12.388 1.00 58.66 220 ASN A C 1
ATOM 1603 O O . ASN A 1 220 ? 18.706 1.370 -12.566 1.00 58.66 220 ASN A O 1
ATOM 1607 N N . LEU A 1 221 ? 18.626 -0.603 -11.549 1.00 63.97 221 LEU A N 1
ATOM 1608 C CA . LEU A 1 221 ? 17.453 -0.238 -10.744 1.00 63.97 221 LEU A CA 1
ATOM 1609 C C . LEU A 1 221 ? 17.894 0.518 -9.482 1.00 63.97 221 LEU A C 1
ATOM 1611 O O . LEU A 1 221 ? 18.570 -0.054 -8.629 1.00 63.97 221 LEU A O 1
ATOM 1615 N N . ASN A 1 222 ? 17.528 1.797 -9.359 1.00 65.94 222 ASN A N 1
ATOM 1616 C CA . ASN A 1 222 ? 17.881 2.589 -8.183 1.00 65.94 222 ASN A CA 1
ATOM 1617 C C . ASN A 1 222 ? 16.751 2.523 -7.146 1.00 65.94 222 ASN A C 1
ATOM 1619 O O . ASN A 1 222 ? 15.625 2.948 -7.415 1.00 65.94 222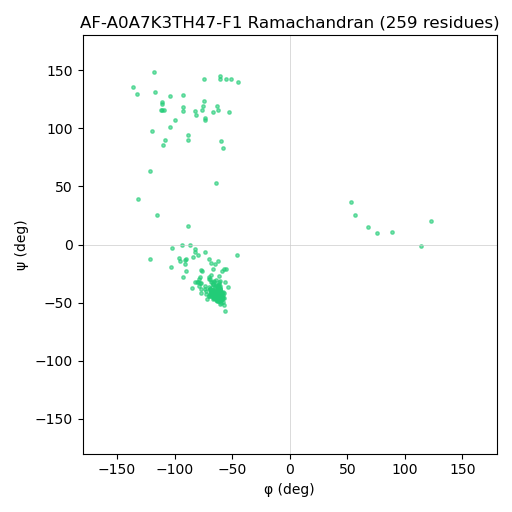 ASN A O 1
ATOM 1623 N N . VAL A 1 223 ? 17.061 1.987 -5.965 1.00 67.12 223 VAL A N 1
ATOM 1624 C CA . VAL A 1 223 ? 16.142 1.905 -4.824 1.00 67.12 223 VAL A CA 1
ATOM 1625 C C . VAL A 1 223 ? 16.618 2.879 -3.759 1.00 67.12 223 VAL A C 1
ATOM 1627 O O . VAL A 1 223 ? 17.685 2.695 -3.179 1.00 67.12 223 VAL A O 1
ATOM 1630 N N . THR A 1 224 ? 15.811 3.895 -3.462 1.00 69.88 224 THR A N 1
ATOM 1631 C CA . THR A 1 224 ? 16.115 4.855 -2.395 1.00 69.88 224 THR A CA 1
ATOM 1632 C C . THR A 1 224 ? 15.135 4.684 -1.233 1.00 69.88 224 THR A C 1
ATOM 1634 O O . THR A 1 224 ? 13.938 4.925 -1.412 1.00 69.88 224 THR A O 1
ATOM 1637 N N . PRO A 1 225 ? 15.596 4.285 -0.033 1.00 69.38 225 PRO A N 1
ATOM 1638 C CA . PRO A 1 225 ? 14.738 4.224 1.143 1.00 69.38 225 PRO A CA 1
ATOM 1639 C C . PRO A 1 225 ? 14.459 5.632 1.687 1.00 69.38 225 PRO A C 1
ATOM 1641 O O . PRO A 1 225 ? 15.365 6.377 2.057 1.00 69.38 225 PRO A O 1
ATOM 1644 N N . GLN A 1 226 ? 13.184 5.985 1.799 1.00 76.25 226 GLN A N 1
ATOM 1645 C CA . GLN A 1 226 ? 12.703 7.175 2.489 1.00 76.25 226 GLN A CA 1
ATOM 1646 C C . GLN A 1 226 ? 12.475 6.854 3.970 1.00 76.25 226 GLN A C 1
ATOM 1648 O O . GLN A 1 226 ? 11.385 6.465 4.398 1.00 76.25 226 GLN A O 1
ATOM 1653 N N . LEU A 1 227 ? 13.522 7.042 4.774 1.00 73.25 227 LEU A N 1
ATOM 1654 C CA . LEU A 1 227 ? 13.513 6.737 6.211 1.00 73.25 227 LEU A CA 1
ATOM 1655 C C . LEU A 1 227 ? 12.401 7.463 6.985 1.00 73.25 227 LEU A C 1
ATOM 1657 O O . LEU A 1 227 ? 11.869 6.908 7.942 1.00 73.25 227 LEU A O 1
ATOM 1661 N N . SER A 1 228 ? 12.015 8.672 6.567 1.00 74.81 228 SER A N 1
ATOM 1662 C CA . SER A 1 228 ? 10.930 9.438 7.196 1.00 74.81 228 SER A CA 1
ATOM 1663 C C . SER A 1 228 ? 9.573 8.740 7.069 1.00 74.81 228 SER A C 1
ATOM 1665 O O . SER A 1 228 ? 8.819 8.662 8.042 1.00 74.81 228 SER A O 1
ATOM 1667 N N . VAL A 1 229 ? 9.285 8.189 5.888 1.00 73.44 229 VAL A N 1
ATOM 1668 C CA . VAL A 1 229 ? 8.047 7.463 5.585 1.00 73.44 229 VAL A CA 1
ATOM 1669 C C . VAL A 1 229 ? 8.049 6.106 6.285 1.00 73.44 229 VAL A C 1
ATOM 1671 O O . VAL A 1 229 ? 7.089 5.757 6.968 1.00 73.44 229 VAL A O 1
ATOM 1674 N N . ILE A 1 230 ? 9.156 5.363 6.201 1.00 76.44 230 ILE A N 1
ATOM 1675 C CA . ILE A 1 230 ? 9.314 4.076 6.899 1.00 76.44 230 ILE A CA 1
ATOM 1676 C C . ILE A 1 230 ? 9.144 4.264 8.414 1.00 76.44 230 ILE A C 1
ATOM 1678 O O . ILE A 1 230 ? 8.396 3.527 9.058 1.00 76.44 230 ILE A O 1
ATOM 1682 N N . GLY A 1 231 ? 9.790 5.286 8.980 1.00 74.56 231 GLY A N 1
ATOM 1683 C CA . GLY A 1 231 ? 9.705 5.610 10.399 1.00 74.56 231 GLY A CA 1
ATOM 1684 C C . GLY A 1 231 ? 8.278 5.927 10.843 1.00 74.56 231 GLY A C 1
ATOM 1685 O O . GLY A 1 231 ? 7.849 5.444 11.889 1.00 74.56 231 GLY A O 1
ATOM 1686 N N . THR A 1 232 ? 7.501 6.660 10.039 1.00 82.69 232 THR A N 1
ATOM 1687 C CA . THR A 1 232 ? 6.095 6.952 10.370 1.00 82.69 232 THR A CA 1
ATOM 1688 C C . THR A 1 232 ? 5.231 5.694 10.374 1.00 82.69 232 THR A C 1
ATOM 1690 O O . THR A 1 232 ? 4.462 5.504 11.317 1.00 82.69 232 THR A O 1
ATOM 1693 N N . TYR A 1 233 ? 5.389 4.796 9.396 1.00 81.38 233 TYR A N 1
ATOM 1694 C CA . TYR A 1 233 ? 4.677 3.512 9.379 1.00 81.38 233 TYR A CA 1
ATOM 1695 C C . TYR A 1 233 ? 4.967 2.667 10.623 1.00 81.38 233 TYR A C 1
ATOM 1697 O O . TYR A 1 233 ? 4.041 2.158 11.258 1.00 81.38 233 TYR A O 1
ATOM 1705 N N . LEU A 1 234 ? 6.242 2.563 11.004 1.00 87.75 234 LEU A N 1
ATOM 1706 C CA . LEU A 1 234 ? 6.660 1.791 12.173 1.00 87.75 234 LEU A CA 1
ATOM 1707 C C . LEU A 1 234 ? 6.158 2.410 13.479 1.00 87.75 234 LEU A C 1
ATOM 1709 O O . LEU A 1 234 ? 5.618 1.690 14.315 1.00 87.75 234 LEU A O 1
ATOM 1713 N N . MET A 1 235 ? 6.279 3.729 13.645 1.00 90.00 235 MET A N 1
ATOM 1714 C CA . MET A 1 235 ? 5.844 4.420 14.864 1.00 90.00 235 MET A CA 1
ATOM 1715 C C . MET A 1 235 ? 4.329 4.346 15.047 1.00 90.00 235 MET A C 1
ATOM 1717 O O . MET A 1 235 ? 3.854 3.992 16.125 1.00 90.00 235 MET A O 1
ATOM 1721 N N . VAL A 1 236 ? 3.554 4.613 13.990 1.00 88.19 236 VAL A N 1
ATOM 1722 C CA . VAL A 1 236 ? 2.086 4.520 14.048 1.00 88.19 236 VAL A CA 1
ATOM 1723 C C . VAL A 1 236 ? 1.644 3.067 14.240 1.00 88.19 236 VAL A C 1
ATOM 1725 O O . VAL A 1 236 ? 0.726 2.800 15.015 1.00 88.19 236 VAL A O 1
ATOM 1728 N N . GLY A 1 237 ? 2.314 2.112 13.588 1.00 87.56 237 GLY A N 1
ATOM 1729 C CA . GLY A 1 237 ? 2.044 0.688 13.763 1.00 87.56 237 GLY A CA 1
ATOM 1730 C C . GLY A 1 237 ? 2.316 0.201 15.188 1.00 87.56 237 GLY A C 1
ATOM 1731 O O . GLY A 1 237 ? 1.468 -0.466 15.782 1.00 87.56 237 GLY A O 1
ATOM 1732 N N . ALA A 1 238 ? 3.458 0.582 15.764 1.00 89.75 238 ALA A N 1
ATOM 1733 C CA . ALA A 1 238 ? 3.822 0.264 17.142 1.00 89.75 238 ALA A CA 1
ATOM 1734 C C . ALA A 1 238 ? 2.852 0.901 18.144 1.00 89.75 238 ALA A C 1
ATOM 1736 O O . ALA A 1 238 ? 2.372 0.217 19.046 1.00 89.75 238 ALA A O 1
ATOM 1737 N N . LEU A 1 239 ? 2.486 2.171 17.946 1.00 90.88 239 LEU A N 1
ATOM 1738 C CA . LEU A 1 239 ? 1.491 2.848 18.775 1.00 90.88 239 LEU A CA 1
ATOM 1739 C C . LEU A 1 239 ? 0.138 2.122 18.729 1.00 90.88 239 LEU A C 1
ATOM 1741 O O . LEU A 1 239 ? -0.462 1.880 19.773 1.00 90.88 239 LEU A O 1
ATOM 1745 N N . ALA A 1 240 ? -0.323 1.710 17.544 1.00 87.75 240 ALA A N 1
ATOM 1746 C CA . ALA A 1 240 ? -1.565 0.951 17.403 1.00 87.75 240 ALA A CA 1
ATOM 1747 C C . ALA A 1 240 ? -1.514 -0.407 18.129 1.00 87.75 240 ALA A C 1
ATOM 1749 O O . ALA A 1 240 ? -2.519 -0.828 18.704 1.00 87.75 240 ALA A O 1
ATOM 1750 N N . LEU A 1 241 ? -0.356 -1.082 18.140 1.00 90.56 241 LEU A N 1
ATOM 1751 C CA . LEU A 1 241 ? -0.156 -2.315 18.910 1.00 90.56 241 LEU A CA 1
ATOM 1752 C C . LEU A 1 241 ? -0.148 -2.070 20.420 1.00 90.56 241 LEU A C 1
ATOM 1754 O O . LEU A 1 241 ? -0.766 -2.843 21.145 1.00 90.56 241 LEU A O 1
ATOM 1758 N N . LEU A 1 242 ? 0.511 -1.009 20.889 1.00 89.81 242 LEU A N 1
ATOM 1759 C CA . LEU A 1 242 ? 0.520 -0.643 22.308 1.00 89.81 242 LEU A CA 1
ATOM 1760 C C . LEU A 1 242 ? -0.892 -0.340 22.800 1.00 89.81 242 LEU A C 1
ATOM 1762 O O . LEU A 1 242 ? -1.315 -0.867 23.823 1.00 89.81 242 LEU A O 1
ATOM 1766 N N . VAL A 1 243 ? -1.651 0.440 22.030 1.00 88.56 243 VAL A N 1
ATOM 1767 C CA . VAL A 1 243 ? -3.053 0.725 22.340 1.00 88.56 243 VAL A CA 1
ATOM 1768 C C . VAL A 1 243 ? -3.870 -0.568 22.365 1.00 88.56 243 VAL A C 1
ATOM 1770 O O . VAL A 1 243 ? -4.613 -0.788 23.315 1.00 88.56 243 VAL A O 1
ATOM 1773 N N . ALA A 1 244 ? -3.700 -1.461 21.381 1.00 88.50 244 ALA A N 1
ATOM 1774 C CA . ALA A 1 244 ? -4.366 -2.766 21.393 1.00 88.50 244 ALA A CA 1
ATOM 1775 C C . ALA A 1 244 ? -4.041 -3.576 22.657 1.00 88.50 244 ALA A C 1
ATOM 1777 O O . ALA A 1 244 ? -4.936 -4.183 23.232 1.00 88.50 244 ALA A O 1
ATOM 1778 N N . HIS A 1 245 ? -2.781 -3.560 23.093 1.00 88.25 245 HIS A N 1
ATOM 1779 C CA . HIS A 1 245 ? -2.338 -4.282 24.280 1.00 88.25 245 HIS A CA 1
ATOM 1780 C C . HIS A 1 245 ? -2.953 -3.721 25.568 1.00 88.25 245 HIS A C 1
ATOM 1782 O O . HIS A 1 245 ? -3.395 -4.490 26.413 1.00 88.25 245 HIS A O 1
ATOM 1788 N N . VAL A 1 246 ? -3.054 -2.394 25.686 1.00 88.31 246 VAL A N 1
ATOM 1789 C CA . VAL A 1 246 ? -3.744 -1.741 26.811 1.00 88.31 246 VAL A CA 1
ATOM 1790 C C . VAL A 1 246 ? -5.225 -2.130 26.851 1.00 88.31 246 VAL A C 1
ATOM 1792 O O . VAL A 1 246 ? -5.758 -2.375 27.929 1.00 88.31 246 VAL A O 1
ATOM 1795 N N . PHE A 1 247 ? -5.890 -2.223 25.694 1.00 85.44 247 PHE A N 1
ATOM 1796 C CA . PHE A 1 247 ? -7.284 -2.674 25.631 1.00 85.44 247 PHE A CA 1
ATOM 1797 C C . PHE A 1 247 ? -7.451 -4.154 25.991 1.00 85.44 247 PHE A C 1
ATOM 1799 O O . PHE A 1 247 ? -8.388 -4.479 26.714 1.00 85.44 247 PHE A O 1
ATOM 1806 N N . ASP A 1 248 ? -6.558 -5.031 25.518 1.00 85.75 248 ASP A N 1
ATOM 1807 C CA . ASP A 1 248 ? -6.570 -6.454 25.883 1.00 85.75 248 ASP A CA 1
ATOM 1808 C C . ASP A 1 248 ? -6.402 -6.612 27.410 1.00 85.75 248 ASP A C 1
ATOM 1810 O O . ASP A 1 248 ? -7.221 -7.269 28.049 1.00 85.75 248 ASP A O 1
ATOM 1814 N N . TYR A 1 249 ? -5.423 -5.920 28.010 1.00 85.62 249 TYR A N 1
ATOM 1815 C CA . TYR A 1 249 ? -5.187 -5.942 29.459 1.00 85.62 249 TYR A CA 1
ATOM 1816 C C . TYR A 1 249 ? -6.373 -5.391 30.265 1.00 85.62 249 TYR A C 1
ATOM 1818 O O . TYR A 1 249 ? -6.780 -5.978 31.264 1.00 85.62 249 TYR A O 1
ATOM 1826 N N . GLY A 1 250 ? -6.965 -4.274 29.828 1.00 83.44 250 GLY A N 1
ATOM 1827 C CA . GLY A 1 250 ? -8.142 -3.710 30.493 1.00 83.44 250 GLY A CA 1
ATOM 1828 C C . GLY A 1 250 ? -9.369 -4.626 30.420 1.00 83.44 250 GLY A C 1
ATOM 1829 O O . GLY A 1 250 ? -10.132 -4.698 31.380 1.00 83.44 250 GLY A O 1
ATOM 1830 N N . GLY A 1 251 ? -9.537 -5.363 29.317 1.00 83.00 251 GLY A N 1
ATOM 1831 C CA . GLY A 1 251 ? -10.604 -6.355 29.173 1.00 83.00 251 GLY A CA 1
ATOM 1832 C C . GLY A 1 251 ? -10.407 -7.590 30.053 1.00 83.00 251 GLY A C 1
ATOM 1833 O O . GLY A 1 251 ? -11.383 -8.117 30.580 1.00 83.00 251 GLY A O 1
ATOM 1834 N N . GLU A 1 252 ? -9.165 -8.041 30.240 1.00 84.38 252 GLU A N 1
ATOM 1835 C CA . GLU A 1 252 ? -8.834 -9.104 31.200 1.00 84.38 252 GLU A CA 1
ATOM 1836 C C . GLU A 1 252 ? -9.128 -8.658 32.633 1.00 84.38 252 GLU A C 1
ATOM 1838 O O . GLU A 1 252 ? -9.860 -9.338 33.345 1.00 84.38 252 GLU A O 1
ATOM 1843 N N . LEU A 1 253 ? -8.676 -7.459 33.011 1.00 85.12 253 LEU A N 1
ATOM 1844 C CA . LEU A 1 253 ? -8.909 -6.918 34.348 1.00 85.12 253 LEU A CA 1
ATOM 1845 C C . LEU A 1 253 ? -10.403 -6.764 34.661 1.00 85.12 253 LEU A C 1
ATOM 1847 O O . LEU A 1 253 ? -10.835 -7.028 35.780 1.00 85.12 253 LEU A O 1
ATOM 1851 N N . GLN A 1 254 ? -11.203 -6.350 33.677 1.00 83.12 254 GLN A N 1
ATOM 1852 C CA . GLN A 1 254 ? -12.646 -6.243 33.856 1.00 83.12 254 GLN A CA 1
ATOM 1853 C C . GLN A 1 254 ? -13.292 -7.617 34.073 1.00 83.12 254 GLN A C 1
ATOM 1855 O O . GLN A 1 254 ? -14.120 -7.753 34.965 1.00 83.12 254 GLN A O 1
ATOM 1860 N N . ARG A 1 255 ? -12.883 -8.648 33.321 1.00 81.44 255 ARG A N 1
ATOM 1861 C CA . ARG A 1 255 ? -13.384 -10.018 33.530 1.00 81.44 255 ARG 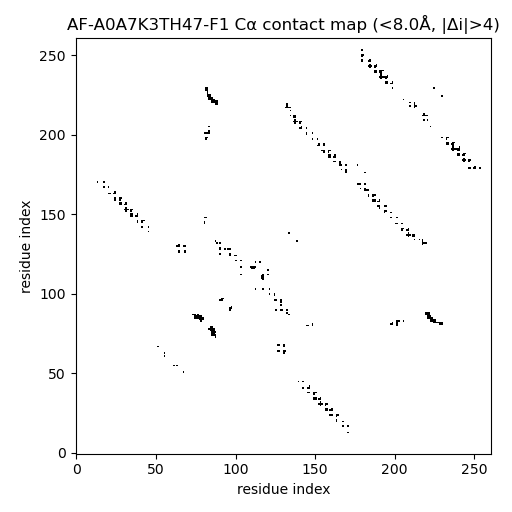A CA 1
ATOM 1862 C C . ARG A 1 255 ? -13.033 -10.563 34.906 1.00 81.44 255 ARG A C 1
ATOM 1864 O O . ARG A 1 255 ? -13.861 -11.244 35.499 1.00 81.44 255 ARG A O 1
ATOM 1871 N N . ASP A 1 256 ? -11.835 -10.269 35.396 1.00 84.12 256 ASP A N 1
ATOM 1872 C CA . ASP A 1 256 ? -11.406 -10.714 36.721 1.00 84.12 256 ASP A CA 1
ATOM 1873 C C . ASP A 1 256 ? -12.248 -10.055 37.824 1.00 84.12 256 ASP A C 1
ATOM 1875 O O . ASP A 1 256 ? -12.649 -10.724 38.773 1.00 84.12 256 ASP A O 1
ATOM 1879 N N . VAL A 1 257 ? -12.569 -8.764 37.680 1.00 81.69 257 VAL A N 1
ATOM 1880 C CA . VAL A 1 257 ? -13.434 -8.029 38.621 1.00 81.69 257 VAL A CA 1
ATOM 1881 C C . VAL A 1 257 ? -14.892 -8.486 38.529 1.00 81.69 257 VAL A C 1
ATOM 1883 O O . VAL A 1 257 ? -15.516 -8.717 39.561 1.00 81.69 257 VAL A O 1
ATOM 1886 N N . ASP A 1 258 ? -15.421 -8.665 37.318 1.00 77.06 258 ASP A N 1
ATOM 1887 C CA . ASP A 1 258 ? -16.795 -9.131 37.097 1.00 77.06 258 ASP A CA 1
ATOM 1888 C C . ASP A 1 258 ? -16.980 -10.597 37.531 1.00 77.06 258 ASP A C 1
ATOM 1890 O O . ASP A 1 258 ? -18.080 -10.993 37.897 1.00 77.06 258 ASP A O 1
ATOM 1894 N N . GLY A 1 259 ? -15.915 -11.409 37.527 1.00 73.06 259 GLY A N 1
ATOM 1895 C CA . GLY A 1 259 ? -15.927 -12.789 38.026 1.00 73.06 259 GLY A CA 1
ATOM 1896 C C . GLY A 1 259 ? -15.828 -12.926 39.551 1.00 73.06 259 GLY A C 1
ATOM 1897 O O . GLY A 1 259 ? -15.982 -14.033 40.067 1.00 73.06 259 GLY A O 1
ATOM 1898 N N . LEU A 1 260 ? -15.551 -11.832 40.269 1.00 63.62 260 LEU A N 1
ATOM 1899 C CA . LEU A 1 260 ? -15.465 -11.780 41.735 1.00 63.62 260 LEU A CA 1
ATOM 1900 C C . LEU A 1 260 ? -16.768 -11.307 42.412 1.00 63.62 260 LEU A C 1
ATOM 1902 O O . LEU A 1 260 ? -16.868 -11.409 43.637 1.00 63.62 260 LEU A O 1
ATOM 1906 N N . LEU A 1 261 ? -17.730 -10.781 41.644 1.00 54.56 261 LEU A N 1
ATOM 1907 C CA . LEU A 1 261 ? -19.058 -10.330 42.091 1.00 54.56 261 LEU A CA 1
ATOM 1908 C C . LEU A 1 261 ? -20.133 -11.393 41.828 1.00 54.56 261 LEU A C 1
ATOM 1910 O O . LEU A 1 261 ? -21.072 -11.463 42.654 1.00 54.56 261 LEU A O 1
#

pLDDT: mean 70.45, std 15.25, range [26.64, 91.19]

Nearest PDB structures (foldseek):
  8a1g-assembly1_C  TM=2.911E-01  e=7.026E+00  Homo sapiens

Organism: NCBI:txid1798157

Solvent-accessible surface area (backbone atoms only — not comparable to full-atom values): 13848 Å² total; per-residue (Å²): 121,69,64,64,55,54,52,61,51,53,56,51,50,54,52,52,51,52,51,50,43,52,49,52,38,54,52,30,53,53,52,25,51,52,26,50,53,52,30,50,52,51,49,53,48,50,50,50,52,54,54,52,52,62,53,49,79,72,42,94,86,61,68,86,44,73,82,59,52,81,58,84,74,67,74,42,86,64,42,65,44,51,29,33,27,41,32,74,56,65,51,84,74,37,68,68,41,50,60,54,49,50,58,54,71,74,44,84,83,49,77,46,52,96,86,31,43,52,69,60,44,53,54,50,51,51,36,43,36,50,50,62,58,54,48,67,68,27,51,50,50,52,52,53,49,47,34,51,47,28,51,48,50,24,51,36,28,55,28,51,46,49,39,44,49,48,53,48,54,38,71,78,37,59,91,82,46,57,83,45,73,44,79,42,32,64,39,31,40,49,34,10,52,46,38,44,44,38,35,54,52,36,51,54,51,50,52,49,29,48,50,51,20,52,76,68,71,38,77,49,75,46,77,47,76,39,62,71,52,36,49,49,35,41,52,54,11,49,50,31,36,53,52,16,49,54,34,49,52,49,33,50,54,48,50,57,55,65,72,73,110

Sequence (261 aa):
MNDTIKSGKIERGKRNFTRLNGIVHWASVLIEAVCWIGAALCAVMLALIVMAGGAADRMPGVGYGRAVGAGSFSVGVGDTVGGFTFALPDPSADAQYRSQLSVVDCSPTADTINGMAADAYRTMIRQQAEARSANPAALLTLIVLQIACMVAMALVMRNIRRVSRGIQAWLDRSDLFSPFEAGLAAPLRRIGRLLIAVPVAAGAGSVLALVLSALTGRSNLNVTPQLSVIGTYLMVGALALLVAHVFDYGGELQRDVDGLL

Secondary structure (DSSP, 8-state):
-HHHHHHHHHHHHHHHHHHHHHHHHHHHHHHHHHHHHHHHHHHHHHHHHHHHHHHHTTSTT--TTSSSTTS---S-TTEEETTEEEEPPPGGG-HHHHHHHHHHHT-TT-SEETTEEHHHHHHHHHHHHHHHH--HHHHHHHHHHHHHHHHHHHHHHHHHHHHHHHHHHHHHTTTT--TTTSS-HHHHHHHHHHHHHHHHHHHHHHHHHHHHHHHTT----EEEE-HHHHHHHHHHHHHHHHHHHHHHHHHHHHHHHHT--

Mean predicted aligned error: 13.22 Å

Foldseek 3Di:
DVVVVVVVVVVVVLVVVLVVLVVLLVVLVVLLVVLVVVLVVLVVVLVVLVVVVVVVVVDPPDPQQDPPLVPPDDPDCFPAFLQKTKHQFDLVPDPVLVVQVVVLVVCPPDCDDVNHGSVVVNSSSSSVSSSLLDDVVLVSLVSVLNSVRSVLSSLLSVLSNLLSVLVVVCSVPVPPDDNLVSPNLVSLLSNLVSLLVRNVSVVVSNVVSQVSCVVVVSHGIDMDGRVVSNVVSNVSSVVSNVVSVVSNVVNVVVCVVVVVD

Radius of gyration: 27.56 Å; Cα contacts (8 Å, |Δi|>4): 260; chains: 1; bounding box: 56×43×86 Å